Protein AF-A0A5J4NX71-F1 (afdb_monomer_lite)

Organism: NCBI:txid34504

Foldseek 3Di:
DDDDDDDDDDDDDDPPDPPPDPDPQFADPVLLVVLCVVPVDDS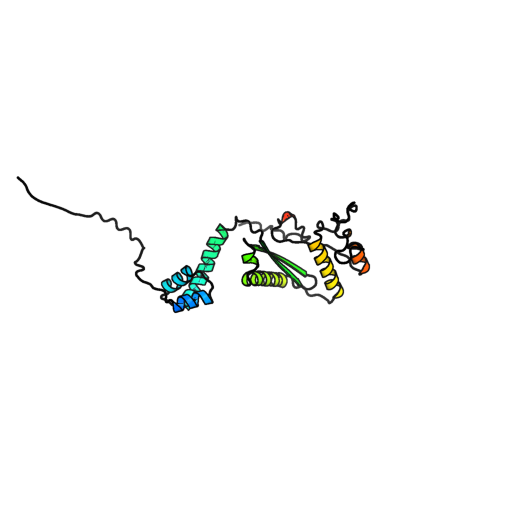VLSRVLCSVVVNPNVSSVVVSVVVCVVVVVVVCVVCVPDQFQDFDWAWDDDDPDIDIDTDTDRDVVQRPDPVRVVVSNVVRVVVVVVPDDDDDDDDVLCVVVVVQLVVQCQVLVAQFDQDDDDADPDLSPGRRQQSHQRPVHSVDGNVVVQVVSVHDDPGDFDDDGRDDPVRTPDPDDPDDPPPPDDD

Secondary structure (DSSP, 8-state):
-----------------------S-PPPHHHHHHHHHHH---HHHHHHHHHHTTT-HHHHHHHHHHHHHHHHHHHHHHHTTS---EEEEEEEEETTEEEEEEEEES-HHHHT-HHHHHHHHHHHHHHHHHT--------HHHHHHHHHHHHHHHHH-PPSS----PPPSSGGG--SGGGSEETTEEEEEHHHHHHTTT----------TT--GGG----SPPP--------

Structure (mmCIF, N/CA/C/O backbone):
data_AF-A0A5J4NX71-F1
#
_entry.id   AF-A0A5J4NX71-F1
#
loop_
_atom_site.group_PDB
_atom_site.id
_atom_site.type_symbol
_atom_site.label_atom_id
_atom_site.label_alt_id
_atom_site.label_comp_id
_atom_site.label_asym_id
_atom_site.label_entity_id
_atom_site.label_seq_id
_atom_site.pdbx_PDB_ins_code
_atom_site.Cartn_x
_atom_site.Cartn_y
_atom_site.Cartn_z
_atom_site.occupancy
_atom_site.B_iso_or_equiv
_atom_site.auth_seq_id
_atom_site.auth_comp_id
_atom_site.auth_asym_id
_atom_site.auth_atom_id
_atom_site.pdbx_PDB_model_num
ATOM 1 N N . MET A 1 1 ? -51.075 57.445 58.722 1.00 38.28 1 MET A N 1
ATOM 2 C CA . MET A 1 1 ? -51.083 57.236 57.255 1.00 38.28 1 MET A CA 1
ATOM 3 C C . MET A 1 1 ? -50.807 55.758 56.988 1.00 38.28 1 MET A C 1
ATOM 5 O O . MET A 1 1 ? -50.199 55.135 57.850 1.00 38.28 1 MET A O 1
ATOM 9 N N . PHE A 1 2 ? -51.315 55.187 55.892 1.00 29.17 2 PHE A N 1
ATOM 10 C CA . PHE A 1 2 ? -51.194 53.750 55.573 1.00 29.17 2 PHE A CA 1
ATOM 11 C C . PHE A 1 2 ? -49.710 53.340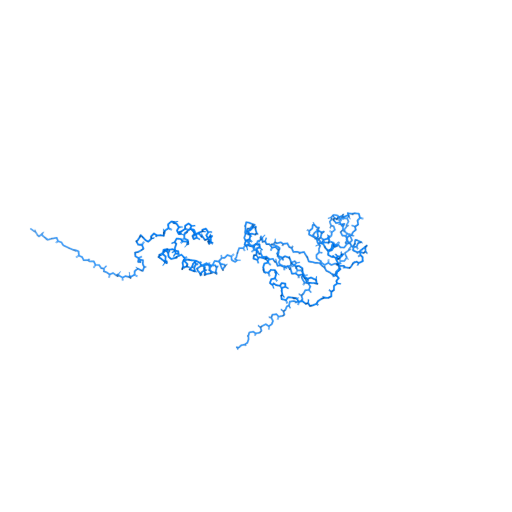 55.402 1.00 29.17 2 PHE A C 1
ATOM 13 O O . PHE A 1 2 ? -48.923 54.185 54.987 1.00 29.17 2 PHE A O 1
ATOM 20 N N . ALA A 1 3 ? -49.198 52.156 55.770 1.00 26.03 3 ALA A N 1
ATOM 21 C CA . ALA A 1 3 ? -49.736 50.802 56.014 1.00 26.03 3 ALA A CA 1
ATOM 22 C C . ALA A 1 3 ? -49.788 49.857 54.788 1.00 26.03 3 ALA A C 1
ATOM 24 O O . ALA A 1 3 ? -50.164 50.264 53.696 1.00 26.03 3 ALA A O 1
ATOM 25 N N . ILE A 1 4 ? -49.508 48.573 55.072 1.00 30.83 4 ILE A N 1
ATOM 26 C CA . ILE A 1 4 ? -49.531 47.366 54.213 1.00 30.83 4 ILE A CA 1
ATOM 27 C C . ILE A 1 4 ? -48.274 47.104 53.356 1.00 30.83 4 ILE A C 1
ATOM 29 O O . ILE A 1 4 ? -47.763 47.960 52.643 1.00 30.83 4 ILE A O 1
ATOM 33 N N . VAL A 1 5 ? -47.809 45.850 53.440 1.00 38.19 5 VAL A N 1
ATOM 34 C CA . VAL A 1 5 ? -46.732 45.224 52.657 1.00 38.19 5 VAL A CA 1
ATOM 35 C C . VAL A 1 5 ? -47.347 44.099 51.818 1.00 38.19 5 VAL A C 1
ATOM 37 O O . VAL A 1 5 ? -48.128 43.309 52.344 1.00 38.19 5 VAL A O 1
ATOM 40 N N . GLY A 1 6 ? -46.975 43.987 50.542 1.00 31.78 6 GLY A N 1
ATOM 41 C CA . GLY A 1 6 ? -47.362 42.873 49.668 1.00 31.78 6 GLY A CA 1
ATOM 42 C C . GLY A 1 6 ? -47.177 43.210 48.181 1.00 31.78 6 GLY A C 1
ATOM 43 O O . GLY A 1 6 ? -47.280 44.369 47.803 1.00 31.78 6 GLY A O 1
ATOM 44 N N . GLY A 1 7 ? -46.890 42.254 47.296 1.00 31.27 7 GLY A N 1
ATOM 45 C CA . GLY A 1 7 ? -46.638 40.828 47.533 1.00 31.27 7 GLY A CA 1
ATOM 46 C C . GLY A 1 7 ? -46.237 40.099 46.242 1.00 31.27 7 GLY A C 1
ATOM 47 O O . GLY A 1 7 ? -46.323 40.657 45.152 1.00 31.27 7 GLY A O 1
ATOM 48 N N . CYS A 1 8 ? -45.784 38.848 46.352 1.00 31.25 8 CYS A N 1
ATOM 49 C CA . CYS A 1 8 ? -45.353 38.056 45.196 1.00 31.25 8 CYS A CA 1
ATOM 50 C C . CYS A 1 8 ? -46.524 37.575 44.324 1.00 31.25 8 CYS A C 1
ATOM 52 O O . CYS A 1 8 ? -47.558 37.165 44.854 1.00 31.25 8 CYS A O 1
ATOM 54 N N . ARG A 1 9 ? -46.281 37.415 43.015 1.00 38.59 9 ARG A N 1
ATOM 55 C CA . ARG A 1 9 ? -46.753 36.247 42.243 1.00 38.59 9 ARG A CA 1
ATOM 56 C C . ARG A 1 9 ? -45.864 35.999 41.008 1.00 38.59 9 ARG A C 1
ATOM 58 O O . ARG A 1 9 ? -45.328 36.961 40.465 1.00 38.59 9 ARG A O 1
ATOM 65 N N . PRO A 1 10 ? -45.649 34.733 40.599 1.00 45.75 10 PRO A N 1
ATOM 66 C CA . PRO A 1 10 ? -44.751 34.378 39.499 1.00 45.75 10 PRO A CA 1
ATOM 67 C C . PRO A 1 10 ? -45.482 34.328 38.150 1.00 45.75 10 PRO A C 1
ATOM 69 O O . PRO A 1 10 ? -46.704 34.192 38.110 1.00 45.75 10 PRO A O 1
ATOM 72 N N . CYS A 1 11 ? -44.722 34.314 37.052 1.00 29.62 11 CYS A N 1
ATOM 73 C CA . CYS A 1 11 ? -45.225 33.899 35.742 1.00 29.62 11 CYS A CA 1
ATOM 74 C C . CYS A 1 11 ? -44.540 32.591 35.315 1.00 29.62 11 CYS A C 1
ATOM 76 O O . CYS A 1 11 ? -43.314 32.522 35.241 1.00 29.62 11 CYS A O 1
ATOM 78 N N . PHE A 1 12 ? -45.332 31.545 35.080 1.00 39.84 12 PHE A N 1
ATOM 79 C CA . PHE A 1 12 ? -44.867 30.246 34.591 1.00 39.84 12 PHE A CA 1
ATOM 80 C C . PHE A 1 12 ? -44.868 30.242 33.057 1.00 39.84 12 PHE A C 1
ATOM 82 O O . PHE A 1 12 ? -45.931 30.363 32.454 1.00 39.84 12 PHE A O 1
ATOM 89 N N . ILE A 1 13 ? -43.719 29.974 32.433 1.00 40.12 13 ILE A N 1
ATOM 90 C CA . ILE A 1 13 ? -43.667 29.346 31.104 1.00 40.12 13 ILE A CA 1
ATOM 91 C C . ILE A 1 13 ? -42.764 28.121 31.233 1.00 40.12 13 ILE A C 1
ATOM 93 O O . ILE A 1 13 ? -41.540 28.207 31.167 1.00 40.12 13 ILE A O 1
ATOM 97 N N . ALA A 1 14 ? -43.385 26.977 31.510 1.00 39.97 14 ALA A N 1
ATOM 98 C CA . ALA A 1 14 ? -42.693 25.716 31.732 1.00 39.97 14 ALA A CA 1
ATOM 99 C C . ALA A 1 14 ? -42.464 24.979 30.406 1.00 39.97 14 ALA A C 1
ATOM 101 O O . ALA A 1 14 ? -43.161 24.015 30.093 1.00 39.97 14 ALA A O 1
ATOM 102 N N . THR A 1 15 ? -41.465 25.407 29.634 1.00 38.50 15 THR A N 1
ATOM 103 C CA . THR A 1 15 ? -40.902 24.549 28.583 1.00 38.50 15 THR A CA 1
ATOM 104 C C . THR A 1 15 ? -40.221 23.357 29.267 1.00 38.50 15 THR A C 1
ATOM 106 O O . THR A 1 15 ? -39.336 23.579 30.099 1.00 38.50 15 THR A O 1
ATOM 109 N N . PRO A 1 16 ? -40.595 22.096 28.977 1.00 37.78 16 PRO A N 1
ATOM 110 C CA . PRO A 1 16 ? -40.011 20.936 29.640 1.00 37.78 16 PRO A CA 1
ATOM 111 C C . PRO A 1 16 ? -38.608 20.659 29.090 1.00 37.78 16 PRO A C 1
ATOM 113 O O . PRO A 1 16 ? -38.416 19.808 28.219 1.00 37.78 16 PRO A O 1
ATOM 116 N N . CYS A 1 17 ? -37.613 21.377 29.617 1.00 32.97 17 CYS A N 1
ATOM 117 C CA . CYS A 1 17 ? -36.204 21.084 29.388 1.00 32.97 17 CYS A CA 1
ATOM 118 C C . CYS A 1 17 ? -35.938 19.611 29.719 1.00 32.97 17 CYS A C 1
ATOM 120 O O . CYS A 1 17 ? -35.884 19.236 30.889 1.00 32.97 17 CYS A O 1
ATOM 122 N N . HIS A 1 18 ? -35.698 18.790 28.693 1.00 35.19 18 HIS A N 1
ATOM 123 C CA . HIS A 1 18 ? -35.355 17.366 28.820 1.00 35.19 18 HIS A CA 1
ATOM 124 C C . HIS A 1 18 ? -33.950 17.120 29.408 1.00 35.19 18 HIS A C 1
ATOM 126 O O . HIS A 1 18 ? -33.373 16.043 29.276 1.00 35.19 18 HIS A O 1
ATOM 132 N N . PHE A 1 19 ? -33.418 18.107 30.132 1.00 41.09 19 PHE A N 1
ATOM 133 C CA . PHE A 1 19 ? -32.245 18.009 30.987 1.00 41.09 19 PHE A CA 1
ATOM 134 C C . PHE A 1 19 ? -32.608 17.265 32.286 1.00 41.09 19 PHE A C 1
ATOM 136 O O . PHE A 1 19 ? -32.499 17.784 33.399 1.00 41.09 19 PHE A O 1
ATOM 143 N N . ILE A 1 20 ? -33.110 16.036 32.124 1.00 48.62 20 ILE A N 1
ATOM 144 C CA . ILE A 1 20 ? -33.437 15.134 33.225 1.00 48.62 20 ILE A CA 1
ATOM 145 C C . ILE A 1 20 ? -32.178 14.942 34.069 1.00 48.62 20 ILE A C 1
ATOM 147 O O . ILE A 1 20 ? -31.088 14.701 33.553 1.00 48.62 20 ILE A O 1
ATOM 151 N N . ARG A 1 21 ? -32.355 15.063 35.387 1.00 38.88 21 ARG A N 1
ATOM 152 C CA . ARG A 1 21 ? -31.327 14.919 36.423 1.00 38.88 21 ARG A CA 1
ATOM 153 C C . ARG A 1 21 ? -30.452 13.673 36.213 1.00 38.88 21 ARG A C 1
ATOM 155 O O . ARG A 1 21 ? -30.749 12.620 36.771 1.00 38.88 21 ARG A O 1
ATOM 162 N N . LEU A 1 22 ? -29.301 13.817 35.558 1.00 42.84 22 LEU A N 1
ATOM 163 C CA . LEU A 1 22 ? -28.224 12.821 35.610 1.00 42.84 22 LEU A CA 1
ATOM 164 C C . LEU A 1 22 ? -27.433 12.961 36.928 1.00 42.84 22 LEU A C 1
ATOM 166 O O . LEU A 1 22 ? -26.213 13.124 36.949 1.00 42.84 22 LEU A O 1
ATOM 170 N N . LEU A 1 23 ? -28.158 12.957 38.050 1.00 43.81 23 LEU A N 1
ATOM 171 C CA . LEU A 1 23 ? -27.592 13.051 39.391 1.00 43.81 23 LEU A CA 1
ATOM 172 C C . LEU A 1 23 ? -26.877 11.740 39.734 1.00 43.81 23 LEU A C 1
ATOM 174 O O . LEU A 1 23 ? -27.512 10.722 39.983 1.00 43.81 23 LEU A O 1
ATOM 178 N N . SER A 1 24 ? -25.548 11.799 39.804 1.00 54.28 24 SER A N 1
ATOM 179 C CA . SER A 1 24 ? -24.693 10.764 40.401 1.00 54.28 24 SER A CA 1
ATOM 180 C C . SER A 1 24 ? -24.747 9.360 39.769 1.00 54.28 24 SER A C 1
ATOM 182 O O . SER A 1 24 ? -24.445 8.373 40.442 1.00 54.28 24 SER A O 1
ATOM 184 N N . ALA A 1 25 ? -25.025 9.247 38.467 1.00 62.56 25 ALA A N 1
ATOM 185 C CA . ALA A 1 25 ? -24.748 8.012 37.732 1.00 62.56 25 ALA A CA 1
ATOM 186 C C . ALA A 1 25 ? -23.223 7.829 37.570 1.00 62.56 25 ALA A C 1
ATOM 188 O O . ALA A 1 25 ? -22.599 8.391 36.667 1.00 62.56 25 ALA A O 1
ATOM 189 N N . SER A 1 26 ? -22.595 7.078 38.477 1.00 77.81 26 SER A N 1
ATOM 190 C CA . SER A 1 26 ? -21.177 6.720 38.386 1.00 77.81 26 SER A CA 1
ATOM 191 C C . SER A 1 26 ? -20.985 5.432 37.590 1.00 77.81 26 SER A C 1
ATOM 193 O O . SER A 1 26 ? -21.479 4.377 37.991 1.00 77.81 26 SER A O 1
ATOM 195 N N . ALA A 1 27 ? -20.199 5.503 36.516 1.00 85.25 27 ALA A N 1
ATOM 196 C CA . ALA A 1 27 ? -19.595 4.313 35.926 1.00 85.25 27 ALA A CA 1
ATOM 197 C C . ALA A 1 27 ? -18.632 3.667 36.937 1.00 85.25 27 ALA A C 1
ATOM 199 O O . ALA A 1 27 ? -17.829 4.377 37.556 1.00 85.25 27 ALA A O 1
ATOM 200 N N . ASP A 1 28 ? -18.684 2.345 37.085 1.00 91.75 28 ASP A N 1
ATOM 201 C CA . ASP A 1 28 ? -17.714 1.607 37.891 1.00 91.75 28 ASP A CA 1
ATOM 202 C C . ASP A 1 28 ? -16.304 1.756 37.297 1.00 91.75 28 ASP A C 1
ATOM 204 O O . ASP A 1 28 ? -16.081 1.604 36.095 1.00 91.75 28 ASP A O 1
ATOM 208 N N . LYS A 1 29 ? -15.329 2.045 38.163 1.00 92.81 29 LYS A N 1
ATOM 209 C CA . LYS A 1 29 ? -13.922 2.233 37.799 1.00 92.81 29 LYS A CA 1
ATOM 210 C C . LYS A 1 29 ? -13.291 0.942 37.271 1.00 92.81 29 LYS A C 1
ATOM 212 O O . LYS A 1 29 ? -12.438 1.024 36.385 1.00 92.81 29 LYS A O 1
ATOM 217 N N . ALA A 1 30 ? -13.684 -0.225 37.791 1.00 93.38 30 ALA A N 1
ATOM 218 C CA . ALA A 1 30 ? -13.136 -1.503 37.342 1.00 93.38 30 ALA A CA 1
ATOM 219 C C . ALA A 1 30 ? -13.655 -1.852 35.938 1.00 93.38 30 ALA A C 1
ATOM 221 O O . ALA A 1 30 ? -12.849 -2.054 35.023 1.00 93.38 30 ALA A O 1
ATOM 222 N N . LEU A 1 31 ? -14.976 -1.811 35.732 1.00 93.69 31 LEU A N 1
ATOM 223 C CA . LEU A 1 31 ? -15.591 -2.001 34.415 1.00 93.69 31 LEU A CA 1
ATOM 224 C C . LEU A 1 31 ? -15.139 -0.951 33.389 1.00 93.69 31 LEU A C 1
ATOM 226 O O . LEU A 1 31 ? -14.833 -1.321 32.260 1.00 93.69 31 LEU A O 1
ATOM 230 N N . LEU A 1 32 ? -14.992 0.324 33.766 1.00 94.31 32 LEU A N 1
ATOM 231 C CA . LEU A 1 32 ? -14.495 1.384 32.875 1.00 94.31 32 LEU A CA 1
ATOM 232 C C . LEU A 1 32 ? -13.032 1.166 32.448 1.00 94.31 32 LEU A C 1
ATOM 234 O O . LEU A 1 32 ? -12.684 1.395 31.288 1.00 94.31 32 LEU A O 1
ATOM 238 N N . SER A 1 33 ? -12.180 0.681 33.358 1.00 94.56 33 SER A N 1
ATOM 239 C CA . SER A 1 33 ? -10.799 0.287 33.042 1.00 94.56 33 SER A CA 1
ATOM 240 C C . SER A 1 33 ? -10.760 -0.926 32.105 1.00 94.56 33 SER A C 1
ATOM 242 O O . SER A 1 33 ? -10.032 -0.906 31.110 1.00 94.56 33 SER A O 1
ATOM 244 N N . LYS A 1 34 ? -11.582 -1.954 32.371 1.00 95.06 34 LYS A N 1
ATOM 245 C CA . LYS A 1 34 ? -11.718 -3.146 31.518 1.00 95.06 34 LYS A CA 1
ATOM 246 C C . LYS A 1 34 ? -12.207 -2.766 30.116 1.00 95.06 34 LYS A C 1
ATOM 248 O O . LYS A 1 34 ? -11.530 -3.068 29.141 1.00 95.06 34 LYS A O 1
ATOM 253 N N . LEU A 1 35 ? -13.325 -2.047 30.021 1.00 94.44 35 LEU A N 1
ATOM 254 C CA . LEU A 1 35 ? -13.977 -1.673 28.763 1.00 94.44 35 LEU A CA 1
ATOM 255 C C . LEU A 1 35 ? -13.036 -0.878 27.853 1.00 94.44 35 LEU A C 1
ATOM 257 O O . LEU A 1 35 ? -12.898 -1.210 26.676 1.00 94.44 35 LEU A O 1
ATOM 261 N N . ARG A 1 36 ? -12.312 0.105 28.407 1.00 94.38 36 ARG A N 1
ATOM 262 C CA . ARG A 1 36 ? -11.314 0.877 27.654 1.00 94.38 36 ARG A CA 1
ATOM 263 C C . ARG A 1 36 ? -10.133 0.022 27.179 1.00 94.38 36 ARG A C 1
ATOM 265 O O . ARG A 1 36 ? -9.648 0.243 26.075 1.00 94.38 36 ARG A O 1
ATOM 272 N N . ARG A 1 37 ? -9.665 -0.943 27.981 1.00 92.88 37 ARG A N 1
ATOM 273 C CA . ARG A 1 37 ? -8.578 -1.865 27.594 1.00 92.88 37 ARG A CA 1
ATOM 274 C C . ARG A 1 37 ? -9.008 -2.858 26.512 1.00 92.88 37 ARG A C 1
ATOM 276 O O . ARG A 1 37 ? -8.198 -3.176 25.656 1.00 92.88 37 ARG A O 1
ATOM 283 N N . THR A 1 38 ? -10.254 -3.329 26.548 1.00 91.88 38 THR A N 1
ATOM 284 C CA . THR A 1 38 ? -10.801 -4.271 25.557 1.00 91.88 38 THR A CA 1
ATOM 285 C C . THR A 1 38 ? -11.132 -3.596 24.224 1.00 91.88 38 THR A C 1
ATOM 287 O O . THR A 1 38 ? -10.930 -4.205 23.183 1.00 91.88 38 THR A O 1
ATOM 290 N N . THR A 1 39 ? -11.642 -2.360 24.241 1.00 90.88 39 THR A N 1
ATOM 291 C CA . THR A 1 39 ? -12.203 -1.706 23.038 1.00 90.88 39 THR A CA 1
ATOM 292 C C . THR A 1 39 ? -11.352 -0.574 22.455 1.00 90.88 39 THR A C 1
ATOM 294 O O . THR A 1 39 ? -11.618 -0.123 21.348 1.00 90.88 39 THR A O 1
ATOM 297 N N . GLY A 1 40 ? -10.370 -0.048 23.194 1.00 88.69 40 GLY A N 1
ATOM 298 C CA . GLY A 1 40 ? -9.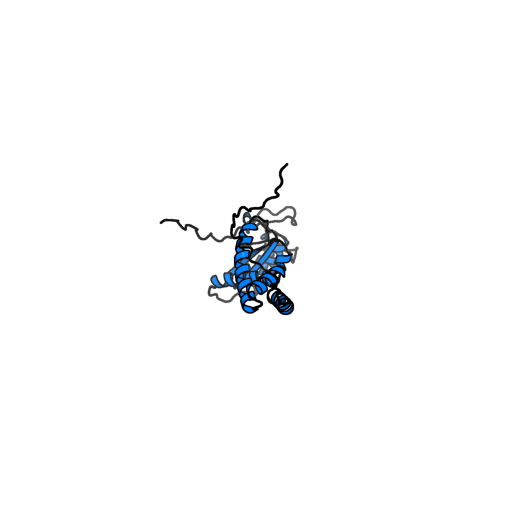542 1.087 22.762 1.00 88.69 40 GLY A CA 1
ATOM 299 C C . GLY A 1 40 ? -10.244 2.456 22.731 1.00 88.69 40 GLY A C 1
ATOM 300 O O . GLY A 1 40 ? -9.562 3.478 22.624 1.00 88.69 40 GLY A O 1
ATOM 301 N N . PHE A 1 41 ? -11.575 2.519 22.874 1.00 90.88 41 PHE A N 1
ATOM 302 C CA . PHE A 1 41 ? -12.341 3.767 22.792 1.00 90.88 41 PHE A CA 1
ATOM 303 C C . PHE A 1 41 ? -11.934 4.819 23.839 1.00 90.88 41 PHE A C 1
ATOM 305 O O . PHE A 1 41 ? -11.334 4.544 24.884 1.00 90.88 41 PHE A O 1
ATOM 312 N N . THR A 1 42 ? -12.290 6.080 23.568 1.00 91.06 42 THR A N 1
ATOM 313 C CA . THR A 1 42 ? -11.971 7.191 24.474 1.00 91.06 42 THR A CA 1
ATOM 314 C C . THR A 1 42 ? -12.614 6.989 25.849 1.00 91.06 42 THR A C 1
ATOM 316 O O . THR A 1 42 ? -13.710 6.441 25.981 1.00 91.06 42 THR A O 1
ATOM 319 N N . PHE A 1 43 ? -11.939 7.466 26.899 1.00 91.62 43 PHE A N 1
ATOM 320 C CA . PHE A 1 43 ? -12.409 7.326 28.282 1.00 91.62 43 PHE A CA 1
ATOM 321 C C . PHE A 1 43 ? -13.815 7.914 28.487 1.00 91.62 43 PHE A C 1
ATOM 323 O O . PHE A 1 43 ? -14.640 7.316 29.175 1.00 91.62 43 PHE A O 1
ATOM 330 N N . SER A 1 44 ? -14.108 9.050 27.845 1.00 91.88 44 SER A N 1
ATOM 331 C CA . SER A 1 44 ? -15.424 9.692 27.887 1.00 91.88 44 SER A CA 1
ATOM 332 C C . SER A 1 44 ? -16.511 8.840 27.229 1.00 91.88 44 SER A C 1
ATOM 334 O O . SER A 1 44 ? -17.577 8.702 27.817 1.00 91.88 44 SER A O 1
ATOM 336 N N . ALA A 1 45 ? -16.238 8.220 26.074 1.00 92.56 45 ALA A N 1
ATOM 337 C CA . ALA A 1 45 ? -17.190 7.328 25.407 1.00 92.56 45 ALA A CA 1
ATOM 338 C C . ALA A 1 45 ? -17.446 6.054 26.231 1.00 92.56 45 ALA A C 1
ATOM 340 O O . ALA A 1 45 ? -18.596 5.687 26.451 1.00 92.56 45 ALA A O 1
ATOM 341 N N . CYS A 1 46 ? -16.396 5.431 26.778 1.00 94.31 46 CYS A N 1
ATOM 342 C CA . CYS A 1 46 ? -16.540 4.259 27.651 1.00 94.31 46 CYS A CA 1
ATOM 343 C C . CYS A 1 46 ? -17.360 4.578 28.917 1.00 94.31 46 CYS A C 1
ATOM 345 O O . CYS A 1 46 ? -18.173 3.770 29.362 1.00 94.31 46 CYS A O 1
ATOM 347 N N . LYS A 1 47 ? -17.169 5.775 29.493 1.00 94.38 47 LYS A N 1
ATOM 348 C CA . LYS A 1 47 ? -17.938 6.257 30.648 1.00 94.38 47 LYS A CA 1
ATOM 349 C C . LYS A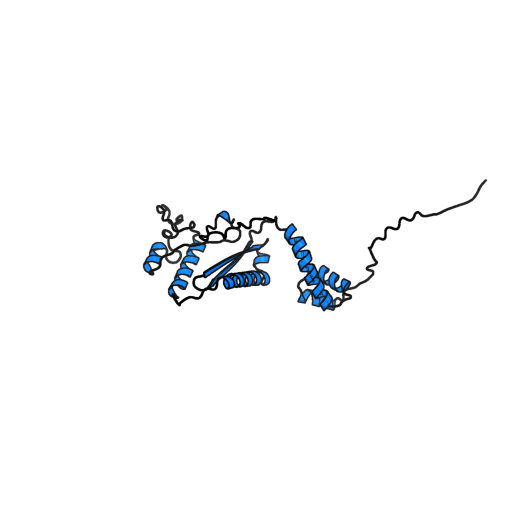 1 47 ? -19.394 6.560 30.275 1.00 94.38 47 LYS A C 1
ATOM 351 O O . LYS A 1 47 ? -20.288 6.233 31.048 1.00 94.38 47 LYS A O 1
ATOM 356 N N . GLU A 1 48 ? -19.625 7.172 29.113 1.00 93.75 48 GLU A N 1
ATOM 357 C CA . GLU A 1 48 ? -20.959 7.442 28.563 1.00 93.75 48 GLU A CA 1
ATOM 358 C C . GLU A 1 48 ? -21.748 6.136 28.365 1.00 93.75 48 GLU A C 1
ATOM 360 O O . GLU A 1 48 ? -22.875 6.032 28.848 1.00 93.75 48 GLU A O 1
ATOM 365 N N . ALA A 1 49 ? -21.127 5.123 27.755 1.00 94.06 49 ALA A N 1
ATOM 366 C CA . ALA A 1 49 ? -21.717 3.806 27.523 1.00 94.06 49 ALA A CA 1
ATOM 367 C C . ALA A 1 49 ? -22.146 3.116 28.830 1.00 94.06 49 ALA A C 1
ATOM 369 O O . ALA A 1 49 ? -23.309 2.748 28.993 1.00 94.06 49 ALA A O 1
ATOM 370 N N . LEU A 1 50 ? -21.233 3.005 29.803 1.00 94.94 50 LEU A N 1
ATOM 371 C CA . LEU A 1 50 ? -21.535 2.379 31.096 1.00 94.94 50 LEU A CA 1
ATOM 372 C C . LEU A 1 50 ? -22.621 3.134 31.874 1.00 94.94 50 LEU A C 1
ATOM 374 O O . LEU A 1 50 ? -23.436 2.502 32.537 1.00 94.94 50 LEU A O 1
ATOM 378 N N . ILE A 1 51 ? -22.688 4.465 31.774 1.00 94.19 51 ILE A N 1
ATOM 379 C CA . ILE A 1 51 ? -23.765 5.247 32.400 1.00 94.19 51 ILE A CA 1
ATOM 380 C C . ILE A 1 51 ? -25.113 4.994 31.709 1.00 94.19 51 ILE A C 1
ATOM 382 O O . ILE A 1 51 ? -26.101 4.752 32.398 1.00 94.19 51 ILE A O 1
ATOM 386 N N . ARG A 1 52 ? -25.162 5.005 30.369 1.00 92.31 52 ARG A N 1
ATOM 387 C CA . ARG A 1 52 ? -26.394 4.762 29.592 1.00 92.31 52 ARG A CA 1
ATOM 388 C C . ARG A 1 52 ? -26.971 3.361 29.821 1.00 92.31 52 ARG A C 1
ATOM 390 O O . ARG A 1 52 ? -28.189 3.207 29.843 1.00 92.31 52 ARG A O 1
ATOM 397 N N . HIS A 1 53 ? -26.113 2.361 30.028 1.00 94.00 53 HIS A N 1
ATOM 398 C CA . HIS A 1 53 ? -26.508 0.957 30.181 1.00 94.00 53 HIS A CA 1
ATOM 399 C C . HIS A 1 53 ? -26.395 0.425 31.622 1.00 94.00 53 HIS A C 1
ATOM 401 O O . HIS A 1 53 ? -26.349 -0.783 31.826 1.00 94.00 53 HIS A O 1
ATOM 407 N N . ASN A 1 54 ? -26.393 1.297 32.640 1.00 92.12 54 ASN A N 1
ATOM 408 C CA . ASN A 1 54 ? -26.389 0.919 34.066 1.00 92.12 54 ASN A CA 1
ATOM 409 C C . ASN A 1 54 ? -25.247 -0.044 34.472 1.00 92.12 54 ASN A C 1
ATOM 411 O O . ASN A 1 54 ? -25.432 -0.935 35.296 1.00 92.12 54 ASN A O 1
ATOM 415 N N . ASN A 1 55 ? -24.055 0.165 33.909 1.00 92.38 55 ASN A N 1
ATOM 416 C CA . ASN A 1 55 ? -22.851 -0.666 34.029 1.00 92.38 55 ASN A CA 1
ATOM 417 C C . ASN A 1 55 ? -22.940 -2.082 33.414 1.00 92.38 55 ASN A C 1
ATOM 419 O O . ASN A 1 55 ? -22.052 -2.900 33.644 1.00 92.38 55 ASN A O 1
ATOM 423 N N . ASP A 1 56 ? -23.942 -2.364 32.579 1.00 94.38 56 ASP A N 1
ATOM 424 C CA . ASP A 1 56 ? -23.969 -3.560 31.729 1.00 94.38 56 ASP A CA 1
ATOM 425 C C . ASP A 1 56 ? -22.819 -3.511 30.703 1.00 94.38 56 ASP A C 1
ATOM 427 O O . ASP A 1 56 ? -22.750 -2.610 29.863 1.00 94.38 56 ASP A O 1
ATOM 431 N N . PHE A 1 57 ? -21.881 -4.457 30.810 1.00 93.00 57 PHE A N 1
ATOM 432 C CA . PHE A 1 57 ? -20.638 -4.466 30.036 1.00 93.00 57 PHE A CA 1
ATOM 433 C C . PHE A 1 57 ? -20.872 -4.781 28.554 1.00 93.00 57 PHE A C 1
ATOM 435 O O . PHE A 1 57 ? -20.300 -4.118 27.689 1.00 93.00 57 PHE A O 1
ATOM 442 N N . ASP A 1 58 ? -21.732 -5.754 28.257 1.00 94.94 58 ASP A N 1
ATOM 443 C CA . ASP A 1 58 ? -21.935 -6.248 26.895 1.00 94.94 58 ASP A CA 1
ATOM 444 C C . ASP A 1 58 ? -22.834 -5.292 26.099 1.00 94.94 58 ASP A C 1
ATOM 446 O O . ASP A 1 58 ? -22.533 -4.974 24.946 1.00 94.94 58 ASP A O 1
ATOM 450 N N . LYS A 1 59 ? -23.861 -4.709 26.740 1.00 95.75 59 LYS A N 1
ATOM 451 C CA . LYS A 1 59 ? -24.639 -3.610 26.140 1.00 95.75 59 LYS A CA 1
ATOM 452 C C . LYS A 1 59 ? -23.793 -2.352 25.935 1.00 95.75 59 LYS A C 1
ATOM 454 O O . LYS A 1 59 ? -23.966 -1.674 24.925 1.00 95.75 59 LYS A O 1
ATOM 459 N N . ALA A 1 60 ? -22.854 -2.053 26.837 1.00 94.38 60 ALA A N 1
ATOM 460 C CA . ALA A 1 60 ? -21.920 -0.945 26.643 1.00 94.38 60 ALA A CA 1
ATOM 461 C C . ALA A 1 60 ? -20.970 -1.176 25.451 1.00 94.38 60 ALA A C 1
ATOM 463 O O . ALA A 1 60 ? -20.674 -0.216 24.745 1.00 94.38 60 ALA A O 1
ATOM 464 N N . ILE A 1 61 ? -20.530 -2.415 25.183 1.00 94.69 61 ILE A N 1
ATOM 465 C CA . ILE A 1 61 ? -19.759 -2.749 23.968 1.00 94.69 61 ILE A CA 1
ATOM 466 C C . ILE A 1 61 ? -20.622 -2.600 22.710 1.00 94.69 61 ILE A C 1
ATOM 468 O O . ILE A 1 61 ? -20.188 -1.942 21.765 1.00 94.69 61 ILE A O 1
ATOM 472 N N . ALA A 1 62 ? -21.835 -3.161 22.696 1.00 94.12 62 ALA A N 1
ATOM 473 C CA . ALA A 1 62 ? -22.740 -3.060 21.549 1.00 94.12 62 ALA A CA 1
ATOM 474 C C . ALA A 1 62 ? -23.019 -1.592 21.180 1.00 94.12 62 ALA A C 1
ATOM 476 O O . ALA A 1 62 ? -22.764 -1.179 20.048 1.00 94.12 62 ALA A O 1
ATOM 477 N N . TRP A 1 63 ? -23.409 -0.777 22.166 1.00 94.56 63 TRP A N 1
ATOM 478 C CA . TRP A 1 63 ? -23.659 0.650 21.965 1.00 94.56 63 TRP A CA 1
ATOM 479 C C . TRP A 1 63 ? -22.408 1.428 21.535 1.00 94.56 63 TRP A C 1
ATOM 481 O O . TRP A 1 63 ? -22.505 2.322 20.698 1.00 94.56 63 TRP A O 1
ATOM 491 N N . LEU A 1 64 ? -21.221 1.094 22.062 1.00 93.50 64 LEU A N 1
ATOM 492 C CA . LEU A 1 64 ? -19.969 1.712 21.611 1.00 93.50 64 LEU A CA 1
ATOM 493 C C . LEU A 1 64 ? -19.686 1.422 20.135 1.00 93.50 64 LEU A C 1
ATOM 495 O O . LEU A 1 64 ? -19.244 2.326 19.434 1.00 93.50 64 LEU A O 1
ATOM 499 N N . ASN A 1 65 ? -19.963 0.207 19.659 1.00 91.44 65 ASN A N 1
ATOM 500 C CA . ASN A 1 65 ? -19.766 -0.163 18.259 1.00 91.44 65 ASN A CA 1
ATOM 501 C C . ASN A 1 65 ? -20.787 0.534 17.341 1.00 91.44 65 ASN A C 1
ATOM 503 O O . ASN A 1 65 ? -20.396 1.137 16.342 1.00 91.44 65 ASN A O 1
ATOM 507 N N . GLU A 1 66 ? -22.073 0.524 17.705 1.00 90.94 66 GLU A N 1
ATOM 508 C CA . GLU A 1 66 ? -23.144 1.235 16.985 1.00 90.94 66 GLU A CA 1
ATOM 509 C C . GLU A 1 66 ? -22.856 2.743 16.881 1.00 90.94 66 GLU A C 1
ATOM 511 O O . GLU A 1 66 ? -22.868 3.327 15.794 1.00 90.94 66 GLU A O 1
ATOM 516 N N . GLU A 1 67 ? -22.533 3.378 18.010 1.00 90.00 67 GLU A N 1
ATOM 517 C CA . GLU A 1 67 ? -22.243 4.809 18.077 1.00 90.00 67 GLU A CA 1
ATOM 518 C C . GLU A 1 67 ? -20.894 5.152 17.420 1.00 90.00 67 GLU A C 1
ATOM 520 O O . GLU A 1 67 ? -20.741 6.258 16.905 1.00 90.00 67 GLU A O 1
ATOM 525 N N . ALA A 1 68 ? -19.929 4.225 17.364 1.00 86.81 68 ALA A N 1
ATOM 526 C CA . ALA A 1 68 ? -18.687 4.400 16.607 1.00 86.81 68 ALA A CA 1
ATOM 527 C C . ALA A 1 68 ? -18.919 4.376 15.093 1.00 86.81 68 ALA A C 1
ATOM 529 O O . ALA A 1 68 ? -18.375 5.234 14.401 1.00 86.81 68 ALA A O 1
ATOM 530 N N . VAL A 1 69 ? -19.763 3.472 14.579 1.00 86.12 69 VAL A N 1
ATOM 531 C CA . VAL A 1 69 ? -20.185 3.490 13.167 1.00 86.12 69 VAL A CA 1
ATOM 532 C C . VAL A 1 69 ? -20.918 4.799 12.868 1.00 86.12 69 VAL A C 1
ATOM 534 O O . VAL A 1 69 ? -20.539 5.527 11.951 1.00 86.12 69 VAL A O 1
ATOM 537 N N . ARG A 1 70 ? -21.911 5.163 13.690 1.00 86.94 70 ARG A N 1
ATOM 538 C CA . ARG A 1 70 ? -22.727 6.372 13.493 1.00 86.94 70 ARG A CA 1
ATOM 539 C C . ARG A 1 70 ? -21.897 7.666 13.548 1.00 86.94 70 ARG A C 1
ATOM 541 O O . ARG A 1 70 ? -21.981 8.486 12.634 1.00 86.94 70 ARG A O 1
ATOM 548 N N . ARG A 1 71 ? -21.050 7.837 14.576 1.00 84.25 71 ARG A N 1
ATOM 549 C CA . ARG A 1 71 ? -20.105 8.971 14.689 1.00 84.25 71 ARG A CA 1
ATOM 550 C C . ARG A 1 71 ? -18.994 8.911 13.629 1.00 84.25 71 ARG A C 1
ATOM 552 O O . ARG A 1 71 ? -18.414 9.947 13.313 1.00 84.25 71 ARG A O 1
ATOM 559 N N . GLY A 1 72 ? -18.694 7.726 13.096 1.00 81.81 72 GLY A N 1
ATOM 560 C CA . GLY A 1 72 ? -17.749 7.500 12.005 1.00 81.81 72 GLY A CA 1
ATOM 561 C C . GLY A 1 72 ? -18.211 8.180 10.721 1.00 81.81 72 GLY A C 1
ATOM 562 O O . GLY A 1 72 ? -17.519 9.073 10.236 1.00 81.81 72 GLY A O 1
ATOM 563 N N . TRP A 1 73 ? -19.415 7.851 10.241 1.00 76.38 73 TRP A N 1
ATOM 564 C CA . TRP A 1 73 ? -20.032 8.507 9.079 1.00 76.38 73 TRP A CA 1
ATOM 565 C C . TRP A 1 73 ? -20.174 10.025 9.279 1.00 76.38 73 TRP A C 1
ATOM 567 O O . TRP A 1 73 ? -19.730 10.801 8.432 1.00 76.38 73 TRP A O 1
ATOM 577 N N . ASP A 1 74 ? -20.680 10.455 10.447 1.00 81.56 74 ASP A N 1
ATOM 578 C CA . ASP A 1 74 ? -20.781 11.874 10.831 1.00 81.56 74 ASP A CA 1
ATOM 579 C C . ASP A 1 74 ? -19.444 12.627 10.738 1.00 81.56 74 ASP A C 1
ATOM 581 O O . ASP A 1 74 ? -19.442 13.850 10.565 1.00 81.56 74 ASP A O 1
ATOM 585 N N . LYS A 1 75 ? -18.314 11.943 10.942 1.00 78.69 75 LYS A N 1
ATOM 586 C CA . LYS A 1 75 ? -16.977 12.543 10.948 1.00 78.69 75 LYS A CA 1
ATOM 587 C C . LYS A 1 75 ? -16.296 12.434 9.586 1.00 78.69 75 LYS A C 1
ATOM 589 O O . LYS A 1 75 ? -15.656 13.403 9.188 1.00 78.69 75 LYS A O 1
ATOM 594 N N . ALA A 1 76 ? -16.453 11.318 8.872 1.00 77.12 76 ALA A N 1
ATOM 595 C CA . ALA A 1 76 ? -15.868 11.081 7.552 1.00 77.12 76 ALA A CA 1
ATOM 596 C C . ALA A 1 76 ? -16.233 12.206 6.568 1.00 77.12 76 ALA A C 1
ATOM 598 O O . ALA A 1 76 ? -15.348 12.905 6.077 1.00 77.12 76 ALA A O 1
ATOM 599 N N . GLY A 1 77 ? -17.530 12.503 6.419 1.00 76.50 77 GLY A N 1
ATOM 600 C CA . GLY A 1 77 ? -18.024 13.608 5.581 1.00 76.50 77 GLY A CA 1
ATOM 601 C C . GLY A 1 77 ? -17.683 15.024 6.078 1.00 76.50 77 GLY A C 1
ATOM 602 O O . GLY A 1 77 ? -18.097 16.001 5.465 1.00 76.50 77 GLY A O 1
ATOM 603 N N . LYS A 1 78 ? -16.957 15.161 7.198 1.00 79.69 78 LYS A N 1
ATOM 604 C CA . LYS A 1 78 ? -16.425 16.436 7.720 1.00 79.69 78 LYS A CA 1
ATOM 605 C C . LYS A 1 78 ? -14.894 16.523 7.649 1.00 79.69 78 LYS A C 1
ATOM 607 O O . LYS A 1 78 ? -14.337 17.572 7.968 1.00 79.69 78 LYS A O 1
ATOM 612 N N . VAL A 1 79 ? -14.209 15.440 7.270 1.00 78.00 79 VAL A N 1
ATOM 613 C CA . VAL A 1 79 ? -12.744 15.395 7.092 1.00 78.00 79 VAL A CA 1
ATOM 614 C C . VAL A 1 79 ? -12.318 15.059 5.660 1.00 78.00 79 VAL A C 1
ATOM 616 O O . VAL A 1 79 ? -11.134 15.152 5.368 1.00 78.00 79 VAL A O 1
ATOM 619 N N . SER A 1 80 ? -13.266 14.758 4.765 1.00 74.12 80 SER A N 1
ATOM 620 C CA . SER A 1 80 ? -13.055 14.525 3.325 1.00 74.12 80 SER A CA 1
ATOM 621 C C . SER A 1 80 ? -12.254 15.621 2.618 1.00 74.12 80 SER A C 1
ATOM 623 O O . SER A 1 80 ? -11.511 15.335 1.692 1.00 74.12 80 SER A O 1
ATOM 625 N N . ASN A 1 81 ? -12.379 16.873 3.063 1.00 80.38 81 ASN A N 1
ATOM 626 C CA . ASN A 1 81 ? -11.740 18.030 2.428 1.00 80.38 81 ASN A CA 1
ATOM 627 C C . ASN A 1 81 ? -10.326 18.310 2.987 1.00 80.38 81 ASN A C 1
ATOM 629 O O . ASN A 1 81 ? -9.829 19.431 2.878 1.00 80.38 81 ASN A O 1
ATOM 633 N N . ARG A 1 82 ? -9.701 17.333 3.657 1.00 84.44 82 ARG A N 1
ATOM 634 C CA . ARG A 1 82 ? -8.306 17.397 4.119 1.00 84.44 82 ARG A CA 1
ATOM 635 C C . ARG A 1 82 ? -7.398 16.719 3.099 1.00 84.44 82 ARG A C 1
ATOM 637 O O . ARG A 1 82 ? -7.791 15.724 2.505 1.00 84.44 82 ARG A O 1
ATOM 644 N N . ALA A 1 83 ? -6.170 17.210 2.958 1.00 84.38 83 ALA A N 1
ATOM 645 C CA . ALA A 1 83 ? -5.143 16.488 2.216 1.00 84.38 83 ALA A CA 1
ATOM 646 C C . ALA A 1 83 ? -4.805 15.165 2.928 1.00 84.38 83 ALA A C 1
ATOM 648 O O . ALA A 1 83 ? -4.617 15.148 4.146 1.00 84.38 83 ALA A O 1
ATOM 649 N N . LEU A 1 84 ? -4.719 14.074 2.164 1.00 88.00 84 LEU A N 1
ATOM 650 C CA . LEU A 1 84 ? -4.390 12.729 2.646 1.00 88.00 84 LEU A CA 1
ATOM 651 C C . LEU A 1 84 ? -3.114 12.213 1.951 1.00 88.00 84 LEU A C 1
ATOM 653 O O . LEU A 1 84 ? -3.088 11.137 1.366 1.00 88.00 84 LEU A O 1
ATOM 657 N N . SER A 1 85 ? -2.043 13.007 1.986 1.00 88.44 85 SER A N 1
ATOM 658 C CA . SER A 1 85 ? -0.771 12.727 1.296 1.00 88.44 85 SER A CA 1
ATOM 659 C C . SER A 1 85 ? 0.127 11.700 2.007 1.00 88.44 85 SER A C 1
ATOM 661 O O . SER A 1 85 ? 1.337 11.682 1.802 1.00 88.44 85 SER A O 1
ATOM 663 N N . GLN A 1 86 ? -0.434 10.875 2.892 1.00 93.06 86 GLN A N 1
ATOM 664 C CA . GLN A 1 86 ? 0.236 9.780 3.600 1.00 93.06 86 GLN A CA 1
ATOM 665 C C . GLN A 1 86 ? -0.660 8.540 3.532 1.00 93.06 86 GLN A C 1
ATOM 667 O O . GLN A 1 86 ? -1.867 8.668 3.361 1.00 93.06 86 GLN A O 1
ATOM 672 N N . GLY A 1 87 ? -0.123 7.337 3.719 1.00 94.19 87 GLY A N 1
ATOM 673 C CA . GLY A 1 87 ? -0.915 6.114 3.566 1.00 94.19 87 GLY A CA 1
ATOM 674 C C . GLY A 1 87 ? -0.059 4.864 3.456 1.00 94.19 87 GLY A C 1
ATOM 675 O O . GLY A 1 87 ? 1.088 4.846 3.905 1.00 94.19 87 GLY A O 1
ATOM 676 N N . LEU A 1 88 ? -0.631 3.819 2.863 1.00 95.69 88 LEU A N 1
ATOM 677 C CA . LEU A 1 88 ? 0.068 2.591 2.490 1.00 95.69 88 LEU A CA 1
ATOM 678 C C . LEU A 1 88 ? -0.323 2.165 1.074 1.00 95.69 88 LEU A C 1
ATOM 680 O O . LEU A 1 88 ? -1.478 2.311 0.677 1.00 95.69 88 LEU A O 1
ATOM 684 N N . LEU A 1 89 ? 0.627 1.543 0.376 1.00 95.00 89 LEU A N 1
ATOM 685 C CA . LEU A 1 89 ? 0.372 0.763 -0.832 1.00 95.00 89 LEU A CA 1
ATOM 686 C C . LEU A 1 89 ? 0.257 -0.718 -0.452 1.00 95.00 89 LEU A C 1
ATOM 688 O O . LEU A 1 89 ? 1.230 -1.336 -0.014 1.00 95.00 89 LEU A O 1
ATOM 692 N N . GLY A 1 90 ? -0.932 -1.288 -0.617 1.00 94.25 90 GLY A N 1
ATOM 693 C CA . GLY A 1 90 ? -1.149 -2.728 -0.592 1.00 94.25 90 GLY A CA 1
ATOM 694 C C . GLY A 1 90 ? -0.790 -3.319 -1.950 1.00 94.25 90 GLY A C 1
ATOM 695 O O . GLY A 1 90 ? -1.409 -2.970 -2.949 1.00 94.25 90 GLY A O 1
ATOM 696 N N . VAL A 1 91 ? 0.215 -4.196 -1.999 1.00 91.75 91 VAL A N 1
ATOM 697 C CA . VAL A 1 91 ? 0.682 -4.844 -3.237 1.00 91.75 91 VAL A CA 1
ATOM 698 C C . VAL A 1 91 ? 0.582 -6.355 -3.083 1.00 91.75 91 VAL A C 1
ATOM 700 O O . VAL A 1 91 ? 1.182 -6.930 -2.174 1.00 91.75 91 VAL A O 1
ATOM 703 N N . LEU A 1 92 ? -0.134 -7.011 -3.995 1.00 89.00 92 LEU A N 1
ATOM 704 C CA . LEU A 1 92 ? -0.244 -8.467 -4.045 1.00 89.00 92 LEU A CA 1
ATOM 705 C C . LEU A 1 92 ? -0.150 -8.956 -5.491 1.00 89.00 92 LEU A C 1
ATOM 707 O O . LEU A 1 92 ? -0.831 -8.444 -6.374 1.00 89.00 92 LEU A O 1
ATOM 711 N N . GLN A 1 93 ? 0.659 -9.988 -5.728 1.00 84.06 93 GLN A N 1
ATOM 712 C CA . GLN A 1 93 ? 0.713 -10.696 -7.007 1.00 84.06 93 GLN A CA 1
ATOM 713 C C . GLN A 1 93 ? 0.201 -12.126 -6.823 1.00 84.06 93 GLN A C 1
ATOM 715 O O . GLN A 1 93 ? 0.664 -12.852 -5.942 1.00 84.06 93 GLN A O 1
ATOM 720 N N . HIS A 1 94 ? -0.705 -12.562 -7.697 1.00 78.06 94 HIS A N 1
ATOM 721 C CA . HIS A 1 94 ? -1.071 -13.962 -7.848 1.00 78.06 94 HIS A CA 1
ATOM 722 C C . HIS A 1 94 ? -0.947 -14.375 -9.317 1.00 78.06 94 HIS A C 1
ATOM 724 O O . HIS A 1 94 ? -1.817 -14.101 -10.142 1.00 78.06 94 HIS A O 1
ATOM 730 N N . ARG A 1 95 ? 0.135 -15.100 -9.629 1.00 77.88 95 ARG A N 1
ATOM 731 C CA . ARG A 1 95 ? 0.419 -15.646 -10.968 1.00 77.88 95 ARG A CA 1
ATOM 732 C C . ARG A 1 95 ? 0.567 -14.522 -12.010 1.00 77.88 95 ARG A C 1
ATOM 734 O O . ARG A 1 95 ? 1.477 -13.707 -11.873 1.00 77.88 95 ARG A O 1
ATOM 741 N N . SER A 1 96 ? -0.300 -14.490 -13.023 1.00 75.81 96 SER A N 1
ATOM 742 C CA . SER A 1 96 ? -0.384 -13.446 -14.053 1.00 75.81 96 SER A CA 1
ATOM 743 C C . SER A 1 96 ? -0.927 -12.114 -13.538 1.00 75.81 96 SER A C 1
ATOM 745 O O . SER A 1 96 ? -0.737 -11.097 -14.192 1.00 75.81 96 SER A O 1
ATOM 747 N N . ASN A 1 97 ? -1.611 -12.111 -12.393 1.00 81.00 97 ASN A N 1
ATOM 748 C CA . ASN A 1 97 ? -2.392 -10.967 -11.946 1.00 81.00 97 ASN A CA 1
ATOM 749 C C . ASN A 1 97 ? -1.645 -10.235 -10.829 1.00 81.00 97 ASN A C 1
ATOM 751 O O . ASN A 1 97 ? -1.131 -10.864 -9.900 1.00 81.00 97 ASN A O 1
ATOM 755 N N . ALA A 1 98 ? -1.632 -8.908 -10.889 1.00 86.06 98 ALA A N 1
ATOM 756 C CA . ALA A 1 98 ? -1.145 -8.043 -9.825 1.00 86.06 98 ALA A CA 1
ATOM 757 C C . ALA A 1 98 ? -2.252 -7.064 -9.426 1.00 86.06 98 ALA A C 1
ATOM 759 O O . ALA A 1 98 ? -2.992 -6.577 -10.276 1.00 86.06 98 ALA A O 1
ATOM 760 N N . VAL A 1 99 ? -2.359 -6.795 -8.130 1.00 88.31 99 VAL A N 1
ATOM 761 C CA . VAL A 1 99 ? -3.243 -5.786 -7.551 1.00 88.31 99 VAL A CA 1
ATOM 762 C C . VAL A 1 99 ? -2.370 -4.842 -6.737 1.00 88.31 99 VAL A C 1
ATOM 764 O O . VAL A 1 99 ? -1.593 -5.287 -5.887 1.00 88.31 99 VAL A O 1
ATOM 767 N N . VAL A 1 100 ? -2.513 -3.546 -7.002 1.00 90.94 100 VAL A N 1
ATOM 768 C CA . VAL A 1 100 ? -1.980 -2.466 -6.171 1.00 90.94 100 VAL A CA 1
ATOM 769 C C . VAL A 1 100 ? -3.160 -1.613 -5.724 1.00 90.94 100 VAL A C 1
ATOM 771 O O . VAL A 1 100 ? -4.008 -1.267 -6.543 1.00 90.94 100 VAL A O 1
ATOM 774 N N . ILE A 1 101 ? -3.231 -1.306 -4.432 1.00 91.44 101 ILE A N 1
ATOM 775 C CA . ILE A 1 101 ? -4.249 -0.434 -3.840 1.00 91.44 101 ILE A CA 1
ATOM 776 C C . ILE A 1 101 ? -3.536 0.600 -2.983 1.00 91.44 101 ILE A C 1
ATOM 778 O O . ILE A 1 101 ? -2.783 0.232 -2.081 1.00 91.44 101 ILE A O 1
ATOM 782 N N . GLU A 1 102 ? -3.803 1.879 -3.219 1.00 93.31 102 GLU A N 1
ATOM 783 C CA . GLU A 1 102 ? -3.439 2.926 -2.270 1.00 93.31 102 GLU A CA 1
ATOM 784 C C . GLU A 1 102 ? -4.560 3.137 -1.250 1.00 93.31 102 GLU A C 1
ATOM 786 O O . GLU A 1 102 ? -5.743 3.147 -1.593 1.00 93.31 102 GLU A O 1
ATOM 791 N N . VAL A 1 103 ? -4.191 3.281 0.024 1.00 94.00 103 VAL A N 1
ATOM 792 C CA . VAL A 1 103 ? -5.123 3.660 1.089 1.00 94.00 103 VAL A CA 1
ATOM 793 C C . VAL A 1 103 ? -4.527 4.812 1.885 1.00 94.00 103 VAL A C 1
ATOM 795 O O . VAL A 1 103 ? -3.594 4.646 2.678 1.00 94.00 103 VAL A O 1
ATOM 798 N N . ASN A 1 104 ? -5.097 5.990 1.660 1.00 93.50 104 ASN A N 1
ATOM 799 C CA . ASN A 1 104 ? -4.625 7.265 2.178 1.00 93.50 104 ASN A CA 1
ATOM 800 C C . ASN A 1 104 ? -5.122 7.569 3.603 1.00 93.50 104 ASN A C 1
ATOM 802 O O . ASN A 1 104 ? -6.135 7.056 4.082 1.00 93.50 104 ASN A O 1
ATOM 806 N N . CYS A 1 105 ? -4.394 8.439 4.298 1.00 92.38 105 CYS A N 1
ATOM 807 C CA . CYS A 1 105 ? -4.644 8.885 5.661 1.00 92.38 105 CYS A CA 1
ATOM 808 C C . CYS A 1 105 ? -3.981 10.253 5.932 1.00 92.38 105 CYS A C 1
ATOM 810 O O . CYS A 1 105 ? -3.160 10.742 5.163 1.00 92.38 105 CYS A O 1
ATOM 812 N N . GLU A 1 106 ? -4.344 10.892 7.047 1.00 90.38 106 GLU A N 1
ATOM 813 C CA . GLU A 1 106 ? -3.900 12.260 7.374 1.00 90.38 106 GLU A CA 1
ATOM 814 C C . GLU A 1 106 ? -2.455 12.323 7.925 1.00 90.38 106 GLU A C 1
ATOM 816 O O . GLU A 1 106 ? -1.845 13.386 7.901 1.00 90.38 106 GLU A O 1
ATOM 821 N N . THR A 1 107 ? -1.894 11.215 8.444 1.00 91.06 107 THR A N 1
ATOM 822 C CA . THR A 1 107 ? -0.532 11.173 9.034 1.00 91.06 107 THR A CA 1
ATOM 823 C C . THR A 1 107 ? 0.105 9.778 8.982 1.00 91.06 107 THR A C 1
ATOM 825 O O . THR A 1 107 ? -0.586 8.765 9.104 1.00 91.06 107 THR A O 1
ATOM 828 N N . ASP A 1 108 ? 1.439 9.719 8.928 1.00 93.38 108 ASP A N 1
ATOM 829 C CA . ASP A 1 108 ? 2.236 8.482 8.992 1.00 93.38 108 ASP A CA 1
ATOM 830 C C . ASP A 1 108 ? 1.992 7.643 10.264 1.00 93.38 108 ASP A C 1
ATOM 832 O O . ASP A 1 108 ? 2.068 6.414 10.229 1.00 93.38 108 ASP A O 1
ATOM 836 N N . PHE A 1 109 ? 1.634 8.280 11.383 1.00 93.25 109 PHE A N 1
ATOM 837 C CA . PHE A 1 109 ? 1.208 7.608 12.617 1.00 93.25 109 PHE A CA 1
ATOM 838 C C . PHE A 1 109 ? -0.022 6.703 12.432 1.00 93.25 109 PHE A C 1
ATOM 840 O O . PHE A 1 109 ? -0.167 5.724 13.166 1.00 93.25 109 PHE A O 1
ATOM 847 N N . VAL A 1 110 ? -0.903 7.009 11.470 1.00 92.75 110 VAL A N 1
ATOM 848 C CA . VAL A 1 110 ? -2.040 6.146 11.109 1.00 92.75 110 VAL A CA 1
ATOM 849 C C . VAL A 1 110 ? -1.569 5.012 10.201 1.00 92.75 110 VAL A C 1
ATOM 851 O O . VAL A 1 110 ? -1.863 3.856 10.497 1.00 92.75 110 VAL A O 1
ATOM 854 N N . ALA A 1 111 ? -0.770 5.314 9.172 1.00 93.88 111 ALA A N 1
ATOM 855 C CA . ALA A 1 111 ? -0.202 4.312 8.266 1.00 93.88 111 ALA A CA 1
ATOM 856 C C . ALA A 1 111 ? 0.609 3.226 9.004 1.00 93.88 111 ALA A C 1
ATOM 858 O O . ALA A 1 111 ? 0.492 2.041 8.703 1.00 93.88 111 ALA A O 1
ATOM 859 N N . ARG A 1 112 ? 1.385 3.604 10.030 1.00 93.56 112 ARG A N 1
ATOM 860 C CA . ARG A 1 112 ? 2.161 2.665 10.865 1.00 93.56 112 ARG A CA 1
ATOM 861 C C . ARG A 1 112 ? 1.327 1.884 11.889 1.00 93.56 112 ARG A C 1
ATOM 863 O O . ARG A 1 112 ? 1.890 1.073 12.623 1.00 93.56 112 ARG A O 1
ATOM 870 N N . ASN A 1 113 ? 0.013 2.090 11.980 1.00 94.62 113 ASN A N 1
ATOM 871 C CA . ASN A 1 113 ? -0.829 1.326 12.897 1.00 94.62 113 ASN A CA 1
ATOM 872 C C . ASN A 1 113 ? -1.058 -0.106 12.378 1.00 94.62 113 ASN A C 1
ATOM 874 O O . ASN A 1 113 ? -1.354 -0.305 11.202 1.00 94.62 113 ASN A O 1
ATOM 878 N N . GLU A 1 114 ? -0.950 -1.105 13.253 1.00 94.81 114 GLU A N 1
ATOM 879 C CA . GLU A 1 114 ? -1.141 -2.521 12.903 1.00 94.81 114 GLU A CA 1
ATOM 880 C C . GLU A 1 114 ? -2.546 -2.800 12.343 1.00 94.81 114 GLU A C 1
ATOM 882 O O . GLU A 1 114 ? -2.676 -3.481 11.333 1.00 94.81 114 GLU A O 1
ATOM 887 N N . GLN A 1 115 ? -3.596 -2.192 12.909 1.00 92.75 115 GLN A N 1
ATOM 888 C CA . GLN A 1 115 ? -4.974 -2.364 12.429 1.00 92.75 115 GLN A CA 1
ATOM 889 C C . GLN A 1 115 ? -5.180 -1.745 11.040 1.00 92.75 115 GLN A C 1
ATOM 891 O O . GLN A 1 115 ? -5.943 -2.280 10.237 1.00 92.75 115 GLN A O 1
ATOM 896 N N . PHE A 1 116 ? -4.481 -0.645 10.739 1.00 95.00 116 PHE A N 1
ATOM 897 C CA . PHE A 1 116 ? -4.504 -0.023 9.414 1.00 95.00 116 PHE A CA 1
ATOM 898 C C . PHE A 1 116 ? -3.760 -0.895 8.393 1.00 95.00 116 PHE A C 1
ATOM 900 O O . PHE A 1 116 ? -4.316 -1.205 7.344 1.00 95.00 116 PHE A O 1
ATOM 907 N N . GLN A 1 117 ? -2.567 -1.398 8.732 1.00 96.06 117 GLN A N 1
ATOM 908 C CA . GLN A 1 117 ? -1.835 -2.368 7.904 1.00 96.06 117 GLN A CA 1
ATOM 909 C C . GLN A 1 117 ? -2.667 -3.630 7.618 1.00 96.06 117 GLN A C 1
ATOM 911 O O . GLN A 1 117 ? -2.760 -4.052 6.467 1.00 96.06 117 GLN A O 1
ATOM 916 N N . THR A 1 118 ? -3.326 -4.202 8.633 1.00 96.75 118 THR A N 1
ATOM 917 C CA . THR A 1 118 ? -4.230 -5.352 8.469 1.00 96.75 118 THR A CA 1
ATOM 918 C C . THR A 1 118 ? -5.432 -5.019 7.583 1.00 96.75 118 THR A C 1
ATOM 920 O O . THR A 1 118 ? -5.804 -5.832 6.743 1.00 96.75 118 THR A O 1
ATOM 923 N N . PHE A 1 119 ? -6.026 -3.828 7.714 1.00 96.44 119 PHE A N 1
ATOM 924 C CA . PHE A 1 119 ? -7.116 -3.389 6.837 1.00 96.44 119 PHE A CA 1
ATOM 925 C C . PHE A 1 119 ? -6.678 -3.317 5.366 1.00 96.44 119 PHE A C 1
ATOM 927 O O . PHE A 1 119 ? -7.347 -3.891 4.508 1.00 96.44 119 PHE A O 1
ATOM 934 N N . VAL A 1 120 ? -5.532 -2.689 5.075 1.00 96.69 120 VAL A N 1
ATOM 935 C CA . VAL A 1 120 ? -4.995 -2.580 3.706 1.00 96.69 120 VAL A CA 1
ATOM 936 C C . VAL A 1 120 ? -4.642 -3.958 3.134 1.00 96.69 120 VAL A C 1
ATOM 938 O O . VAL A 1 120 ? -4.984 -4.251 1.988 1.00 96.69 120 VAL A O 1
ATOM 941 N N . ALA A 1 121 ? -4.034 -4.841 3.931 1.00 95.38 121 ALA A N 1
ATOM 942 C CA . ALA A 1 121 ? -3.737 -6.214 3.521 1.00 95.38 121 ALA A CA 1
ATOM 943 C C . ALA A 1 121 ? -5.014 -7.003 3.174 1.00 95.38 121 ALA A C 1
ATOM 945 O O . ALA A 1 121 ? -5.111 -7.562 2.081 1.00 95.38 121 ALA A O 1
ATOM 946 N N . ASN A 1 122 ? -6.022 -6.979 4.054 1.00 96.06 122 ASN A N 1
ATOM 947 C CA . ASN A 1 122 ? -7.299 -7.666 3.843 1.00 96.06 122 ASN A CA 1
ATOM 948 C C . ASN A 1 122 ? -8.048 -7.127 2.612 1.00 96.06 122 ASN A C 1
ATOM 950 O O . ASN A 1 122 ? -8.643 -7.904 1.864 1.00 96.06 122 ASN A O 1
ATOM 954 N N . LEU A 1 123 ? -8.012 -5.810 2.379 1.00 94.75 123 LEU A N 1
ATOM 955 C CA . LEU A 1 123 ? -8.605 -5.175 1.198 1.00 94.75 123 LEU A CA 1
ATOM 956 C C . LEU A 1 123 ? -7.905 -5.638 -0.090 1.00 94.75 123 LEU A C 1
ATOM 958 O O . LEU A 1 123 ? -8.571 -6.009 -1.054 1.00 94.75 123 LEU A O 1
ATOM 962 N N . THR A 1 124 ? -6.571 -5.697 -0.076 1.00 93.50 124 THR A N 1
ATOM 963 C CA . THR A 1 124 ? -5.758 -6.150 -1.218 1.00 93.50 124 THR A CA 1
ATOM 964 C C . THR A 1 124 ? -5.996 -7.629 -1.535 1.00 93.50 124 THR A C 1
ATOM 966 O O . THR A 1 124 ? -6.150 -7.991 -2.702 1.00 93.50 124 THR A O 1
ATOM 969 N N . GLU A 1 125 ? -6.093 -8.492 -0.516 1.00 92.38 125 GLU A N 1
ATOM 970 C CA . GLU A 1 125 ? -6.462 -9.900 -0.705 1.00 92.38 125 GLU A CA 1
ATOM 971 C C . GLU A 1 125 ? -7.897 -10.045 -1.233 1.00 92.38 125 GLU A C 1
ATOM 973 O O . GLU A 1 125 ? -8.125 -10.819 -2.162 1.00 92.38 125 GLU A O 1
ATOM 978 N N . THR A 1 126 ? -8.850 -9.270 -0.704 1.00 93.00 126 THR A N 1
ATOM 979 C CA . THR A 1 126 ? -10.251 -9.278 -1.162 1.00 93.00 126 THR A CA 1
ATOM 980 C C . THR A 1 126 ? -10.349 -8.939 -2.649 1.00 93.00 126 THR A C 1
ATOM 982 O O . THR A 1 126 ? -10.944 -9.704 -3.401 1.00 93.00 126 THR A O 1
ATOM 985 N N . VAL A 1 127 ? -9.699 -7.864 -3.105 1.00 90.00 127 VAL A N 1
ATOM 986 C CA . VAL A 1 127 ? -9.697 -7.485 -4.529 1.00 90.00 127 VAL A CA 1
ATOM 987 C C . VAL A 1 127 ? -8.990 -8.540 -5.392 1.00 90.00 127 VAL A C 1
ATOM 989 O O . VAL A 1 127 ? -9.499 -8.914 -6.445 1.00 90.00 127 VAL A O 1
ATOM 992 N N . MET A 1 128 ? -7.866 -9.103 -4.935 1.00 88.19 128 MET A N 1
ATOM 993 C CA . MET A 1 128 ? -7.177 -10.196 -5.642 1.00 88.19 128 MET A CA 1
ATOM 994 C C . MET A 1 128 ? -8.023 -11.479 -5.752 1.00 88.19 128 MET A C 1
ATOM 996 O O . MET A 1 128 ? -7.815 -12.273 -6.672 1.00 88.19 128 MET A O 1
ATOM 1000 N N . ASN A 1 129 ? -8.975 -11.712 -4.842 1.00 87.75 129 ASN A N 1
ATOM 1001 C CA . ASN A 1 129 ? -9.842 -12.889 -4.886 1.00 87.75 129 ASN A CA 1
ATOM 1002 C C . ASN A 1 129 ? -10.818 -12.870 -6.072 1.00 87.75 129 ASN A C 1
ATOM 1004 O O . ASN A 1 129 ? -11.030 -13.930 -6.664 1.00 87.75 129 ASN A O 1
ATOM 1008 N N . GLU A 1 130 ? -11.335 -11.700 -6.455 1.00 84.31 130 GLU A N 1
ATOM 1009 C CA . GLU A 1 130 ? -12.272 -11.539 -7.580 1.00 84.31 130 GLU A CA 1
ATOM 1010 C C . GLU A 1 130 ? -11.628 -11.887 -8.934 1.00 84.31 130 GLU A C 1
ATOM 1012 O O . GLU A 1 130 ? -12.255 -12.493 -9.800 1.00 84.31 130 GLU A O 1
ATOM 1017 N N . PHE A 1 131 ? -10.340 -11.579 -9.116 1.00 75.44 131 PHE A N 1
ATOM 1018 C CA . PHE A 1 131 ? -9.642 -11.762 -10.396 1.00 75.44 131 PHE A CA 1
ATOM 1019 C C . PHE A 1 131 ? -9.079 -13.179 -10.634 1.00 75.44 131 PHE A C 1
ATOM 1021 O O . PHE A 1 131 ? -8.329 -13.389 -11.588 1.00 75.44 131 PHE A O 1
ATOM 1028 N N . LYS A 1 132 ? -9.382 -14.176 -9.790 1.00 71.31 132 LYS A N 1
ATOM 1029 C CA . LYS A 1 132 ? -8.739 -15.509 -9.838 1.00 71.31 132 LYS A CA 1
ATOM 1030 C C . LYS A 1 132 ? -9.091 -16.337 -11.085 1.00 71.31 132 LYS A C 1
ATOM 1032 O O . LYS A 1 132 ? -10.061 -17.092 -11.100 1.00 71.31 132 LYS A O 1
ATOM 1037 N N . SER A 1 133 ? -8.221 -16.292 -12.094 1.00 57.28 133 SER A N 1
ATOM 1038 C CA . SER A 1 133 ? -8.269 -17.150 -13.286 1.00 57.28 133 SER A CA 1
ATOM 1039 C C . SER A 1 133 ? -7.470 -18.463 -13.117 1.00 57.28 133 SER A C 1
ATOM 1041 O O . SER A 1 133 ? -6.460 -18.501 -12.405 1.00 57.28 133 SER A O 1
ATOM 1043 N N . PRO A 1 134 ? -7.872 -19.573 -13.772 1.00 51.75 134 PRO A N 1
ATOM 1044 C CA . PRO A 1 134 ? -7.081 -20.805 -13.807 1.00 51.75 134 PRO A CA 1
ATOM 1045 C C . PRO A 1 134 ? -5.849 -20.643 -14.715 1.00 51.75 134 PRO A C 1
ATOM 1047 O O . PRO A 1 134 ? -5.944 -20.090 -15.807 1.00 51.75 134 PRO A O 1
ATOM 1050 N N . THR A 1 135 ? -4.680 -21.139 -14.289 1.00 52.47 135 THR A N 1
ATOM 1051 C CA . THR A 1 135 ? -3.391 -20.862 -14.968 1.00 52.47 135 THR A CA 1
ATOM 1052 C C . THR A 1 135 ? -2.431 -22.065 -14.945 1.00 52.47 135 THR A C 1
ATOM 1054 O O . THR A 1 135 ? -2.332 -22.719 -13.899 1.00 52.47 135 THR A O 1
ATOM 1057 N N . PRO A 1 136 ? -1.680 -22.335 -16.038 1.00 53.59 136 PRO A N 1
ATOM 1058 C CA . PRO A 1 136 ? -0.555 -23.283 -16.062 1.00 53.59 136 PRO A CA 1
ATOM 1059 C C . PRO A 1 136 ? 0.686 -22.761 -15.298 1.00 53.59 136 PRO A C 1
ATOM 1061 O O . PRO A 1 136 ? 0.667 -21.664 -14.744 1.00 53.59 136 PRO A O 1
ATOM 1064 N N . ALA A 1 137 ? 1.769 -23.550 -15.246 1.00 54.09 137 ALA A N 1
ATOM 1065 C CA . ALA A 1 137 ? 2.921 -23.321 -14.359 1.00 54.09 137 ALA A CA 1
ATOM 1066 C C . ALA A 1 137 ? 4.223 -22.872 -15.078 1.00 54.09 137 ALA A C 1
ATOM 1068 O O . ALA A 1 137 ? 4.843 -23.673 -15.776 1.00 54.09 137 ALA A O 1
ATOM 1069 N N . TRP A 1 138 ? 4.659 -21.616 -14.862 1.00 59.94 138 TRP A N 1
ATOM 1070 C CA . TRP A 1 138 ? 5.954 -21.002 -15.263 1.00 59.94 138 TRP A CA 1
ATOM 1071 C C . TRP A 1 138 ? 6.134 -19.630 -14.550 1.00 59.94 138 TRP A C 1
ATOM 1073 O O . TRP A 1 138 ? 5.147 -19.125 -14.028 1.00 59.94 138 TRP A O 1
ATOM 1083 N N . ARG A 1 139 ? 7.280 -18.920 -14.440 1.00 62.34 139 ARG A N 1
ATOM 1084 C CA . ARG A 1 139 ? 8.747 -19.173 -14.545 1.00 62.34 139 ARG A CA 1
ATOM 1085 C C . ARG A 1 139 ? 9.344 -18.655 -13.206 1.00 62.34 139 ARG A C 1
ATOM 1087 O O . ARG A 1 139 ? 9.346 -17.442 -13.017 1.00 62.34 139 ARG A O 1
ATOM 1094 N N . GLU A 1 140 ? 9.923 -19.466 -12.305 1.00 63.16 140 GLU A N 1
ATOM 1095 C CA . GLU A 1 140 ? 10.527 -18.928 -11.045 1.00 63.16 140 GLU A CA 1
ATOM 1096 C C . GLU A 1 140 ? 11.659 -17.909 -11.322 1.00 63.16 140 GLU A C 1
ATOM 1098 O O . GLU A 1 140 ? 11.804 -16.895 -10.637 1.00 63.16 140 GLU A O 1
ATOM 1103 N N . ARG A 1 141 ? 12.400 -18.112 -12.421 1.00 65.56 141 ARG A N 1
ATOM 1104 C CA . ARG A 1 141 ? 13.412 -17.172 -12.934 1.00 65.56 141 ARG A CA 1
ATOM 1105 C C . ARG A 1 141 ? 12.848 -15.770 -13.218 1.00 65.56 141 ARG A C 1
ATOM 1107 O O . ARG A 1 141 ? 13.565 -14.794 -13.006 1.00 65.56 141 ARG A O 1
ATOM 1114 N N . ALA A 1 142 ? 11.590 -15.667 -13.659 1.00 73.94 142 ALA A N 1
ATOM 1115 C CA . ALA A 1 142 ? 10.949 -14.386 -13.952 1.00 73.94 142 ALA A CA 1
ATOM 1116 C C . ALA A 1 142 ? 10.636 -13.600 -12.672 1.00 73.94 142 ALA A C 1
ATOM 1118 O O . ALA A 1 142 ? 10.863 -12.397 -12.645 1.00 73.94 142 ALA A O 1
ATOM 1119 N N . ALA A 1 143 ? 10.224 -14.265 -11.585 1.00 77.00 143 ALA A N 1
ATOM 1120 C CA . ALA A 1 143 ? 9.974 -13.602 -10.302 1.00 77.00 143 ALA A CA 1
ATOM 1121 C C . ALA A 1 143 ? 11.241 -12.932 -9.733 1.00 77.00 143 ALA A C 1
ATOM 1123 O O . ALA A 1 143 ? 11.182 -11.812 -9.222 1.00 77.00 143 ALA A O 1
ATOM 1124 N N . ARG A 1 144 ? 12.412 -13.575 -9.875 1.00 82.62 144 ARG A N 1
ATOM 1125 C CA . ARG A 1 144 ? 13.690 -12.982 -9.443 1.00 82.62 144 ARG A CA 1
ATOM 1126 C C . ARG A 1 144 ? 14.062 -11.743 -10.259 1.00 82.62 144 ARG A C 1
ATOM 1128 O O . ARG A 1 144 ? 14.440 -10.739 -9.664 1.00 82.62 144 ARG A O 1
ATOM 1135 N N . LEU A 1 145 ? 13.971 -11.809 -11.589 1.00 86.44 145 LEU A N 1
ATOM 1136 C CA . LEU A 1 145 ? 14.324 -10.678 -12.453 1.00 86.44 145 LEU A CA 1
ATOM 1137 C C . LEU A 1 145 ? 13.291 -9.544 -12.348 1.00 86.44 145 LEU A C 1
ATOM 1139 O O . LEU A 1 145 ? 13.678 -8.390 -12.216 1.00 86.44 145 LEU A O 1
ATOM 1143 N N . GLY A 1 146 ? 11.998 -9.871 -12.266 1.00 87.12 146 GLY A N 1
ATOM 1144 C CA . GLY A 1 146 ? 10.930 -8.917 -11.960 1.00 87.12 146 GLY A CA 1
ATOM 1145 C C . GLY A 1 146 ? 11.208 -8.139 -10.673 1.00 87.12 146 GLY A C 1
ATOM 1146 O O . GLY A 1 146 ? 11.186 -6.915 -10.693 1.00 87.12 146 GLY A O 1
ATOM 1147 N N . LYS A 1 147 ? 11.606 -8.813 -9.582 1.00 87.94 147 LYS A N 1
ATOM 1148 C CA . LYS A 1 147 ? 12.005 -8.125 -8.342 1.00 87.94 147 LYS A CA 1
ATOM 1149 C C . LYS A 1 147 ? 13.160 -7.135 -8.553 1.00 87.94 147 LYS A C 1
ATOM 1151 O O . LYS A 1 147 ? 13.098 -6.036 -8.010 1.00 87.94 147 LYS A O 1
ATOM 1156 N N . GLN A 1 148 ? 14.184 -7.494 -9.331 1.00 92.81 148 GLN A N 1
ATOM 1157 C CA . GLN A 1 148 ? 15.301 -6.586 -9.629 1.00 92.81 148 GLN A CA 1
ATOM 1158 C C . GLN A 1 148 ? 14.851 -5.362 -10.443 1.00 92.81 148 GLN A C 1
ATOM 1160 O O . GLN A 1 148 ? 15.285 -4.247 -10.159 1.00 92.81 148 GLN A O 1
ATOM 1165 N N . LEU A 1 149 ? 13.963 -5.561 -11.421 1.00 92.81 149 LEU A N 1
ATOM 1166 C CA . LEU A 1 149 ? 13.386 -4.483 -12.228 1.00 92.81 149 LEU A CA 1
ATOM 1167 C C . LEU A 1 149 ? 12.524 -3.554 -11.364 1.00 92.81 149 LEU A C 1
ATOM 1169 O O . LEU A 1 149 ? 12.720 -2.347 -11.414 1.00 92.81 149 LEU A O 1
ATOM 1173 N N . CYS A 1 150 ? 11.661 -4.092 -10.495 1.00 92.06 150 CYS A N 1
ATOM 1174 C CA . CYS A 1 150 ? 10.880 -3.288 -9.551 1.00 92.06 150 CYS A CA 1
ATOM 1175 C C . CYS A 1 150 ? 11.774 -2.475 -8.600 1.00 92.06 150 CYS A C 1
ATOM 1177 O O . CYS A 1 150 ? 11.484 -1.311 -8.343 1.00 92.06 150 CYS A O 1
ATOM 1179 N N . GLN A 1 151 ? 12.876 -3.050 -8.100 1.00 92.44 151 GLN A N 1
ATOM 1180 C CA . GLN A 1 151 ? 13.841 -2.319 -7.265 1.00 92.44 151 GLN A CA 1
ATOM 1181 C C . GLN A 1 151 ? 14.483 -1.147 -8.023 1.00 92.44 151 GLN A C 1
ATOM 1183 O O . GLN A 1 151 ? 14.574 -0.050 -7.477 1.00 92.44 151 GLN A O 1
ATOM 1188 N N . HIS A 1 152 ? 14.876 -1.362 -9.281 1.00 95.44 152 HIS A N 1
ATOM 1189 C CA . HIS A 1 152 ? 15.423 -0.312 -10.138 1.00 95.44 152 HIS A CA 1
ATOM 1190 C C . HIS A 1 152 ? 14.376 0.770 -10.472 1.00 95.44 152 HIS A C 1
ATOM 1192 O O . HIS A 1 152 ? 14.654 1.945 -10.273 1.00 95.44 152 HIS A O 1
ATOM 1198 N N . ILE A 1 153 ? 13.157 0.399 -10.881 1.00 95.06 153 ILE A N 1
ATOM 1199 C CA . ILE A 1 153 ? 12.061 1.337 -11.198 1.00 95.06 153 ILE A CA 1
ATOM 1200 C C . ILE A 1 153 ? 11.694 2.208 -9.986 1.00 95.06 153 ILE A C 1
ATOM 1202 O O . ILE A 1 153 ? 11.508 3.417 -10.121 1.00 95.06 153 ILE A O 1
ATOM 1206 N N . VAL A 1 154 ? 11.617 1.621 -8.787 1.00 93.19 154 VAL A N 1
ATOM 1207 C CA . VAL A 1 154 ? 11.333 2.371 -7.552 1.00 93.19 154 VAL A CA 1
ATOM 1208 C C . VAL A 1 154 ? 12.452 3.370 -7.239 1.00 93.19 154 VAL A C 1
ATOM 1210 O O . VAL A 1 154 ? 12.143 4.506 -6.882 1.00 93.19 154 VAL A O 1
ATOM 1213 N N . GLY A 1 155 ? 13.720 2.967 -7.394 1.00 92.19 155 GLY A N 1
ATOM 1214 C CA . GLY A 1 155 ? 14.887 3.799 -7.078 1.00 92.19 155 GLY A CA 1
ATOM 1215 C C . GLY A 1 155 ? 15.229 4.873 -8.118 1.00 92.19 155 GLY A C 1
ATOM 1216 O O . GLY A 1 155 ? 15.644 5.960 -7.732 1.00 92.19 155 GLY A O 1
ATOM 1217 N N . MET A 1 156 ? 15.037 4.590 -9.410 1.00 93.62 156 MET A N 1
ATOM 1218 C CA . MET A 1 156 ? 15.456 5.457 -10.526 1.00 93.62 156 MET A CA 1
ATOM 1219 C C . MET A 1 156 ? 14.315 6.269 -11.155 1.00 93.62 156 MET A C 1
ATOM 1221 O O . MET A 1 156 ? 14.579 7.095 -12.025 1.00 93.62 156 MET A O 1
ATOM 1225 N N . ASN A 1 157 ? 13.062 6.031 -10.740 1.00 92.94 157 ASN A N 1
ATOM 1226 C CA . ASN A 1 157 ? 11.859 6.764 -11.163 1.00 92.94 157 ASN A CA 1
ATOM 1227 C C . ASN A 1 157 ? 11.822 7.125 -12.674 1.00 92.94 157 ASN A C 1
ATOM 1229 O O . ASN A 1 157 ? 11.771 8.307 -13.015 1.00 92.94 157 ASN A O 1
ATOM 1233 N N . PRO A 1 158 ? 11.887 6.136 -13.586 1.00 94.56 158 PRO A N 1
ATOM 1234 C CA . PRO A 1 158 ? 11.783 6.373 -15.028 1.00 94.56 158 PRO A CA 1
ATOM 1235 C C . PRO A 1 158 ? 10.437 6.994 -15.427 1.00 94.56 158 PRO A C 1
ATOM 1237 O O . PRO A 1 158 ? 9.419 6.782 -14.761 1.00 94.56 158 PRO A O 1
ATOM 1240 N N . ARG A 1 159 ? 10.409 7.673 -16.582 1.00 92.81 159 ARG A N 1
ATOM 1241 C CA . ARG A 1 159 ? 9.160 8.103 -17.232 1.00 92.81 159 ARG A CA 1
ATOM 1242 C C . ARG A 1 159 ? 8.293 6.864 -17.532 1.00 92.81 159 ARG A C 1
ATOM 1244 O O . ARG A 1 159 ? 8.841 5.906 -18.078 1.00 92.81 159 ARG A O 1
ATOM 1251 N N . PRO A 1 160 ? 6.974 6.880 -17.247 1.00 90.62 160 PRO A N 1
ATOM 1252 C CA . PRO A 1 160 ? 6.060 5.796 -17.611 1.00 90.62 160 PRO A CA 1
ATOM 1253 C C . PRO A 1 160 ? 6.130 5.391 -19.093 1.00 90.62 160 PRO A C 1
ATOM 1255 O O . PRO A 1 160 ? 6.343 6.230 -19.973 1.00 90.62 160 PRO A O 1
ATOM 1258 N N . GLY A 1 161 ? 5.901 4.101 -19.356 1.00 89.50 161 GLY A N 1
ATOM 1259 C CA . GLY A 1 161 ? 5.948 3.502 -20.690 1.00 89.50 161 GLY A CA 1
ATOM 1260 C C . GLY A 1 161 ? 7.359 3.145 -21.185 1.00 89.50 161 GLY A C 1
ATOM 1261 O O . GLY A 1 161 ? 8.378 3.509 -20.601 1.00 89.50 161 GLY A O 1
ATOM 1262 N N . LEU A 1 162 ? 7.420 2.393 -22.289 1.00 92.19 162 LEU A N 1
ATOM 1263 C CA . LEU A 1 162 ? 8.655 1.782 -22.818 1.00 92.19 162 LEU A CA 1
ATOM 1264 C C . LEU A 1 162 ? 9.149 2.391 -24.143 1.00 92.19 162 LEU A C 1
ATOM 1266 O O . LEU A 1 162 ? 9.994 1.812 -24.824 1.00 92.19 162 LEU A O 1
ATOM 1270 N N . GLU A 1 163 ? 8.625 3.557 -24.521 1.00 90.44 163 GLU A N 1
ATOM 1271 C CA . GLU A 1 163 ? 9.067 4.299 -25.705 1.00 90.44 163 GLU A CA 1
ATOM 1272 C C . GLU A 1 163 ? 10.544 4.717 -25.565 1.00 90.44 163 GLU A C 1
ATOM 1274 O O . GLU A 1 163 ? 10.929 5.406 -24.614 1.00 90.44 163 GLU A O 1
ATOM 1279 N N . ILE A 1 164 ? 11.364 4.292 -26.533 1.00 90.75 164 ILE A N 1
ATOM 1280 C CA . ILE A 1 164 ? 12.799 4.584 -26.599 1.00 90.75 164 ILE A CA 1
ATOM 1281 C C . ILE A 1 164 ? 13.002 5.966 -27.222 1.00 90.75 164 ILE A C 1
ATOM 1283 O O . ILE A 1 164 ? 12.702 6.178 -28.396 1.00 90.75 164 ILE A O 1
ATOM 1287 N N . THR A 1 165 ? 13.532 6.893 -26.429 1.00 90.00 165 THR A N 1
ATOM 1288 C CA . THR A 1 165 ? 13.924 8.242 -26.854 1.00 90.00 165 THR A CA 1
ATOM 1289 C C . THR A 1 165 ? 15.367 8.268 -27.368 1.00 90.00 165 THR A C 1
ATOM 1291 O O . THR A 1 165 ? 16.087 7.268 -27.311 1.00 90.00 165 THR A O 1
ATOM 1294 N N . GLU A 1 166 ? 15.832 9.429 -27.837 1.00 91.19 166 GLU A N 1
ATOM 1295 C CA . GLU A 1 166 ? 17.276 9.672 -27.920 1.00 91.19 166 GLU A CA 1
ATOM 1296 C C . GLU A 1 166 ? 17.893 9.572 -26.504 1.00 91.19 166 GLU A C 1
ATOM 1298 O O . GLU A 1 166 ? 17.250 10.019 -25.546 1.00 91.19 166 GLU A O 1
ATOM 1303 N N . PRO A 1 167 ? 19.090 8.970 -26.329 1.00 91.88 167 PRO A N 1
ATOM 1304 C CA . PRO A 1 167 ? 19.711 8.840 -25.010 1.00 91.88 167 PRO A CA 1
ATOM 1305 C C . PRO A 1 167 ? 20.090 10.195 -24.410 1.00 91.88 167 PRO A C 1
ATOM 1307 O O . PRO A 1 167 ? 20.615 11.058 -25.119 1.00 91.88 167 PRO A O 1
ATOM 1310 N N . ASN A 1 168 ? 19.910 10.361 -23.098 1.00 92.62 168 ASN A N 1
ATOM 1311 C CA . ASN A 1 168 ? 20.343 11.585 -22.423 1.00 92.62 168 ASN A CA 1
ATOM 1312 C C . ASN A 1 168 ? 21.883 11.731 -22.483 1.00 92.62 168 ASN A C 1
ATOM 1314 O O . ASN A 1 168 ? 22.632 10.762 -22.334 1.00 92.62 168 ASN A O 1
ATOM 1318 N N . ALA A 1 169 ? 22.357 12.964 -22.692 1.00 92.38 169 ALA A N 1
ATOM 1319 C CA . ALA A 1 169 ? 23.771 13.325 -22.652 1.00 92.38 169 ALA A CA 1
ATOM 1320 C C . ALA A 1 169 ? 24.400 13.114 -21.261 1.00 92.38 169 ALA A C 1
ATOM 1322 O O . ALA A 1 169 ? 25.595 12.826 -21.182 1.00 92.38 169 ALA A O 1
ATOM 1323 N N . ASN A 1 170 ? 23.609 13.215 -20.184 1.00 91.44 170 ASN A N 1
ATOM 1324 C CA . ASN A 1 170 ? 23.984 12.734 -18.855 1.00 91.44 170 ASN A CA 1
ATOM 1325 C C . ASN A 1 170 ? 23.268 11.397 -18.553 1.00 91.44 170 ASN A C 1
ATOM 1327 O O . ASN A 1 170 ? 22.045 11.397 -18.406 1.00 91.44 170 ASN A O 1
ATOM 1331 N N . PRO A 1 171 ? 23.990 10.264 -18.410 1.00 87.38 171 PRO A N 1
ATOM 1332 C CA . PRO A 1 171 ? 23.394 8.975 -18.048 1.00 87.38 171 PRO A CA 1
ATOM 1333 C C . PRO A 1 171 ? 22.682 8.951 -16.687 1.00 87.38 171 PRO A C 1
ATOM 1335 O O . PRO A 1 171 ? 21.793 8.124 -16.498 1.00 87.38 171 PRO A O 1
ATOM 1338 N N . GLU A 1 172 ? 23.048 9.836 -15.752 1.00 87.06 172 GLU A N 1
ATOM 1339 C CA . GLU A 1 172 ? 22.392 9.959 -14.437 1.00 87.06 172 GLU A CA 1
ATOM 1340 C C . GLU A 1 172 ? 21.002 10.615 -14.538 1.00 87.06 172 GLU A C 1
ATOM 1342 O O . GLU A 1 172 ? 20.136 10.374 -13.701 1.00 87.06 172 GLU A O 1
ATOM 1347 N N . GLU A 1 173 ? 20.771 11.407 -15.588 1.00 90.88 173 GLU A N 1
ATOM 1348 C CA . GLU A 1 173 ? 19.497 12.073 -15.891 1.00 90.88 173 GLU A CA 1
ATOM 1349 C C . GLU A 1 173 ? 18.670 11.297 -16.937 1.00 90.88 173 GLU A C 1
ATOM 1351 O O . GLU A 1 173 ? 17.692 11.813 -17.482 1.00 90.88 173 GLU A O 1
ATOM 1356 N N . GLU A 1 174 ? 19.052 10.061 -17.271 1.00 94.62 174 GLU A N 1
ATOM 1357 C CA . GLU A 1 174 ? 18.285 9.219 -18.191 1.00 94.62 174 GLU A CA 1
ATOM 1358 C C . GLU A 1 174 ? 16.908 8.877 -17.590 1.00 94.62 174 GLU A C 1
ATOM 1360 O O . GLU A 1 174 ? 16.782 8.545 -16.409 1.00 94.62 174 GLU A O 1
ATOM 1365 N N . GLN A 1 175 ? 15.858 8.973 -18.405 1.00 92.88 175 GLN A N 1
ATOM 1366 C CA . GLN A 1 175 ? 14.458 8.794 -17.994 1.00 92.88 175 GLN A CA 1
ATOM 1367 C C . GLN A 1 175 ? 13.752 7.675 -18.764 1.00 92.88 175 GLN A C 1
ATOM 1369 O O . GLN A 1 175 ? 12.722 7.183 -18.302 1.00 92.88 175 GLN A O 1
ATOM 1374 N N . CYS A 1 176 ? 14.288 7.237 -19.907 1.00 94.50 176 CYS A N 1
ATOM 1375 C CA . CYS A 1 176 ? 13.796 6.047 -20.589 1.00 94.50 176 CYS A CA 1
ATOM 1376 C C . CYS A 1 176 ? 14.315 4.795 -19.862 1.00 94.50 176 CYS A C 1
ATOM 1378 O O . CYS A 1 176 ? 15.510 4.500 -19.917 1.00 94.50 176 CYS A O 1
ATOM 1380 N N . LEU A 1 177 ? 13.423 4.033 -19.213 1.00 96.00 177 LEU A N 1
ATOM 1381 C CA . LEU A 1 177 ? 13.766 2.843 -18.415 1.00 96.00 177 LEU A CA 1
ATOM 1382 C C . LEU A 1 177 ? 14.753 1.903 -19.127 1.00 96.00 177 LEU A C 1
ATOM 1384 O O . LEU A 1 177 ? 15.746 1.489 -18.541 1.00 96.00 177 LEU A O 1
ATOM 1388 N N . LEU A 1 178 ? 14.516 1.584 -20.404 1.00 95.56 178 LEU A N 1
ATOM 1389 C CA . LEU A 1 178 ? 15.361 0.652 -21.163 1.00 95.56 178 LEU A CA 1
ATOM 1390 C C . LEU A 1 178 ? 16.791 1.175 -21.390 1.00 95.56 178 LEU A C 1
ATOM 1392 O O . LEU A 1 178 ? 17.710 0.372 -21.581 1.00 95.56 178 LEU A O 1
ATOM 1396 N N . LEU A 1 179 ? 16.977 2.497 -21.351 1.00 95.69 179 LEU A N 1
ATOM 1397 C CA . LEU A 1 179 ? 18.256 3.177 -21.518 1.00 95.69 179 LEU A CA 1
ATOM 1398 C C . LEU A 1 179 ? 18.982 3.442 -20.190 1.00 95.69 179 LEU A C 1
ATOM 1400 O O . LEU A 1 179 ? 20.200 3.615 -20.229 1.00 95.69 179 LEU A O 1
ATOM 1404 N N . GLN A 1 180 ? 18.299 3.452 -19.041 1.00 95.88 180 GLN A N 1
ATOM 1405 C CA . GLN A 1 180 ? 18.923 3.737 -17.742 1.00 95.88 180 GLN A CA 1
ATOM 1406 C C . GLN A 1 180 ? 20.047 2.727 -17.397 1.00 95.88 180 GLN A C 1
ATOM 1408 O O . GLN A 1 180 ? 19.913 1.531 -17.699 1.00 95.88 180 GLN A O 1
ATOM 1413 N N . PRO A 1 181 ? 21.149 3.165 -16.748 1.00 95.75 181 PRO A N 1
ATOM 1414 C CA . PRO A 1 181 ? 22.120 2.266 -16.119 1.00 95.75 181 PRO A CA 1
ATOM 1415 C C . PRO A 1 181 ? 21.436 1.392 -15.062 1.00 95.75 181 PRO A C 1
ATOM 1417 O O . PRO A 1 181 ? 20.621 1.870 -14.270 1.00 95.75 181 PRO A O 1
ATOM 1420 N N . PHE A 1 182 ? 21.725 0.095 -15.046 1.00 95.06 182 PHE A N 1
ATOM 1421 C CA . PHE A 1 182 ? 20.999 -0.842 -14.198 1.00 95.06 182 PHE A CA 1
ATOM 1422 C C . PHE A 1 182 ? 21.462 -0.760 -12.734 1.00 95.06 182 PHE A C 1
ATOM 1424 O O . PHE A 1 182 ? 22.633 -0.929 -12.421 1.00 95.06 182 PHE A O 1
ATOM 1431 N N . PHE A 1 183 ? 20.515 -0.579 -11.808 1.00 91.06 183 PHE A N 1
ATOM 1432 C CA . PHE A 1 183 ? 20.788 -0.256 -10.392 1.00 91.06 183 PHE A CA 1
ATOM 1433 C C . PHE A 1 183 ? 21.596 -1.321 -9.614 1.00 91.06 183 PHE A C 1
ATOM 1435 O O . PHE A 1 183 ? 22.096 -1.047 -8.527 1.00 91.06 183 PHE A O 1
ATOM 1442 N N . LEU A 1 184 ? 21.715 -2.549 -10.132 1.00 90.31 184 LEU A N 1
ATOM 1443 C CA . LEU A 1 184 ? 22.516 -3.616 -9.511 1.00 90.31 184 LEU A CA 1
ATOM 1444 C C . LEU A 1 184 ? 23.825 -3.922 -10.265 1.00 90.31 184 LEU A C 1
ATOM 1446 O O . LEU A 1 184 ? 24.602 -4.746 -9.788 1.00 90.31 184 LEU A O 1
ATOM 1450 N N . ASP A 1 185 ? 24.047 -3.300 -11.427 1.00 92.00 185 ASP A N 1
ATOM 1451 C CA . ASP A 1 185 ? 25.276 -3.363 -12.226 1.00 92.00 185 ASP A CA 1
ATOM 1452 C C . ASP A 1 185 ? 25.285 -2.189 -13.225 1.00 92.00 185 ASP A C 1
ATOM 1454 O O . ASP A 1 185 ? 24.760 -2.291 -14.333 1.00 92.00 185 ASP A O 1
ATOM 1458 N N . GLU A 1 186 ? 25.869 -1.056 -12.830 1.00 90.25 186 GLU A N 1
ATOM 1459 C CA . GLU A 1 186 ? 25.879 0.190 -13.620 1.00 90.25 186 GLU A CA 1
ATOM 1460 C C . GLU A 1 186 ? 26.629 0.060 -14.962 1.00 90.25 186 GLU A C 1
ATOM 1462 O O . GLU A 1 186 ? 26.486 0.910 -15.841 1.00 90.25 186 GLU A O 1
ATOM 1467 N N . ASN A 1 187 ? 27.395 -1.021 -15.158 1.00 93.88 187 ASN A N 1
ATOM 1468 C CA . ASN A 1 187 ? 28.114 -1.302 -16.404 1.00 93.88 187 ASN A CA 1
ATOM 1469 C C . ASN A 1 187 ? 27.185 -1.719 -17.561 1.00 93.88 187 ASN A C 1
ATOM 1471 O O . ASN A 1 187 ? 27.651 -1.828 -18.697 1.00 93.88 187 ASN A O 1
ATOM 1475 N N . ILE A 1 188 ? 25.902 -1.990 -17.289 1.00 94.75 188 ILE A N 1
ATOM 1476 C CA . ILE A 1 188 ? 24.906 -2.417 -18.282 1.00 94.75 188 ILE A CA 1
ATOM 1477 C C . ILE A 1 188 ? 23.635 -1.570 -18.199 1.00 94.75 188 ILE A C 1
ATOM 1479 O O . ILE A 1 188 ? 23.269 -1.065 -17.139 1.00 94.75 188 ILE A O 1
ATOM 1483 N N . ARG A 1 189 ? 22.920 -1.438 -19.321 1.00 95.50 189 ARG A N 1
ATOM 1484 C CA . ARG A 1 189 ? 21.594 -0.794 -19.354 1.00 95.50 189 ARG A CA 1
ATOM 1485 C C . ARG A 1 189 ? 20.488 -1.813 -19.071 1.00 95.50 189 ARG A C 1
ATOM 1487 O O . ARG A 1 189 ? 20.651 -3.001 -19.359 1.00 95.50 189 ARG A O 1
ATOM 1494 N N . VAL A 1 190 ? 19.334 -1.366 -18.572 1.00 96.06 190 VAL A N 1
ATOM 1495 C CA . VAL A 1 190 ? 18.184 -2.251 -18.272 1.00 96.06 190 VAL A CA 1
ATOM 1496 C C . VAL A 1 190 ? 17.748 -3.074 -19.486 1.00 96.06 190 VAL A C 1
ATOM 1498 O O . VAL A 1 190 ? 17.525 -4.279 -19.355 1.00 96.06 190 VAL A O 1
ATOM 1501 N N . GLY A 1 191 ? 17.671 -2.457 -20.671 1.00 94.81 191 GLY A N 1
ATOM 1502 C CA . GLY A 1 191 ? 17.335 -3.157 -21.914 1.00 94.81 191 GLY A CA 1
ATOM 1503 C C . GLY A 1 191 ? 18.315 -4.290 -22.236 1.00 94.81 191 GLY A C 1
ATOM 1504 O O . GLY A 1 191 ? 17.902 -5.372 -22.648 1.00 94.81 191 GLY A O 1
ATOM 1505 N N . GLU A 1 192 ? 19.605 -4.097 -21.954 1.00 95.12 192 GLU A N 1
ATOM 1506 C CA . GLU A 1 192 ? 20.613 -5.142 -22.134 1.00 95.12 192 GLU A CA 1
ATOM 1507 C C . GLU A 1 192 ? 20.470 -6.260 -21.087 1.00 95.12 192 GLU A C 1
ATOM 1509 O O . GLU A 1 192 ? 20.561 -7.438 -21.428 1.00 95.12 192 GLU A O 1
ATOM 1514 N N . HIS A 1 193 ? 20.188 -5.925 -19.822 1.00 95.06 193 HIS A N 1
ATOM 1515 C CA . HIS A 1 193 ? 19.954 -6.917 -18.761 1.00 95.06 193 HIS A CA 1
ATOM 1516 C C . HIS A 1 193 ? 18.724 -7.800 -19.038 1.00 95.06 193 HIS A C 1
ATOM 1518 O O . HIS A 1 193 ? 18.755 -9.008 -18.781 1.00 95.06 193 HIS A O 1
ATOM 1524 N N . LEU A 1 194 ? 17.667 -7.218 -19.618 1.00 93.25 194 LEU A N 1
ATOM 1525 C CA . LEU A 1 194 ? 16.490 -7.932 -20.127 1.00 93.25 194 LEU A CA 1
ATOM 1526 C C . LEU A 1 194 ? 16.866 -8.895 -21.266 1.00 93.25 194 LEU A C 1
ATOM 1528 O O . LEU A 1 194 ? 16.592 -10.096 -21.169 1.00 93.25 194 LEU A O 1
ATOM 1532 N N . MET A 1 195 ? 17.564 -8.396 -22.295 1.00 92.62 195 MET A N 1
ATOM 1533 C CA . MET A 1 195 ? 18.026 -9.199 -23.438 1.00 92.62 195 MET A CA 1
ATOM 1534 C C . MET A 1 195 ? 18.935 -10.359 -23.006 1.00 92.62 195 MET A C 1
ATOM 1536 O O . MET A 1 195 ? 18.721 -11.493 -23.428 1.00 92.62 195 MET A O 1
ATOM 1540 N N . ARG A 1 196 ? 19.894 -10.116 -22.100 1.00 93.25 196 ARG A N 1
ATOM 1541 C CA . ARG A 1 196 ? 20.807 -11.129 -21.527 1.00 93.25 196 ARG A CA 1
ATOM 1542 C C . ARG A 1 196 ? 20.096 -12.240 -20.728 1.00 93.25 196 ARG A C 1
ATOM 1544 O O . ARG A 1 196 ? 20.749 -13.201 -20.320 1.00 93.25 196 ARG A O 1
ATOM 1551 N N . ASN A 1 197 ? 18.792 -12.120 -20.462 1.00 90.06 197 ASN A N 1
ATOM 1552 C CA . ASN A 1 197 ? 18.005 -13.070 -19.667 1.00 90.06 197 ASN A CA 1
ATOM 1553 C C . ASN A 1 197 ? 16.806 -13.690 -20.404 1.00 90.06 197 ASN A C 1
ATOM 1555 O O . ASN A 1 197 ? 15.983 -14.347 -19.755 1.00 90.06 197 ASN A O 1
ATOM 1559 N N . ASP A 1 198 ? 16.702 -13.506 -21.724 1.00 90.00 198 ASP A N 1
ATOM 1560 C CA . ASP A 1 198 ? 15.575 -13.977 -22.540 1.00 90.00 198 ASP A CA 1
ATOM 1561 C C . ASP A 1 198 ? 14.220 -13.491 -21.980 1.00 90.00 198 ASP A C 1
ATOM 1563 O O . ASP A 1 198 ? 13.284 -14.275 -21.749 1.00 90.00 198 ASP A O 1
ATOM 1567 N N . MET A 1 199 ? 14.131 -12.191 -21.675 1.00 87.88 199 MET A N 1
ATOM 1568 C CA . MET A 1 199 ? 12.891 -11.539 -21.249 1.00 87.88 199 MET A CA 1
ATOM 1569 C C . MET A 1 199 ? 12.603 -10.276 -22.057 1.00 87.88 199 MET A C 1
ATOM 1571 O O . MET A 1 199 ? 13.500 -9.505 -22.386 1.00 87.88 199 MET A O 1
ATOM 1575 N N . ILE A 1 200 ? 11.316 -10.062 -22.310 1.00 88.81 200 ILE A N 1
ATOM 1576 C CA . ILE A 1 200 ? 10.740 -8.820 -22.816 1.00 88.81 200 ILE A CA 1
ATOM 1577 C C . ILE A 1 200 ? 9.995 -8.187 -21.636 1.00 88.81 200 ILE A C 1
ATOM 1579 O O . ILE A 1 200 ? 9.390 -8.905 -20.836 1.00 88.81 200 ILE A O 1
ATOM 1583 N N . LEU A 1 201 ? 10.076 -6.865 -21.506 1.00 90.50 201 LEU A N 1
ATOM 1584 C CA . LEU A 1 201 ? 9.211 -6.086 -20.624 1.00 90.50 201 LEU A CA 1
ATOM 1585 C C . LEU A 1 201 ? 8.074 -5.539 -21.494 1.00 90.50 201 LEU A C 1
ATOM 1587 O O . LEU A 1 201 ? 8.355 -4.956 -22.538 1.00 90.50 201 LEU A O 1
ATOM 1591 N N . GLU A 1 202 ? 6.824 -5.792 -21.110 1.00 90.06 202 GLU A N 1
ATOM 1592 C CA . GLU A 1 202 ? 5.644 -5.389 -21.895 1.00 90.06 202 GLU A CA 1
ATOM 1593 C C . GLU A 1 202 ? 5.130 -4.009 -21.466 1.00 90.06 202 GLU A C 1
ATOM 1595 O O . GLU A 1 202 ? 4.837 -3.177 -22.319 1.00 90.06 202 GLU A O 1
ATOM 1600 N N . ASP A 1 203 ? 5.097 -3.749 -20.156 1.00 89.75 203 ASP A N 1
ATOM 1601 C CA . ASP A 1 203 ? 4.799 -2.447 -19.552 1.00 89.75 203 ASP A CA 1
ATOM 1602 C C . ASP A 1 203 ? 5.349 -2.394 -18.108 1.00 89.75 203 ASP A C 1
ATOM 1604 O O . ASP A 1 203 ? 5.809 -3.412 -17.574 1.00 89.75 203 ASP A O 1
ATOM 1608 N N . PHE A 1 204 ? 5.295 -1.231 -17.455 1.00 91.38 204 PHE A N 1
ATOM 1609 C CA . PHE A 1 204 ? 5.486 -1.105 -16.009 1.00 91.38 204 PHE A CA 1
ATOM 1610 C C . PHE A 1 204 ? 4.654 0.039 -15.413 1.00 91.38 204 PHE A C 1
ATOM 1612 O O . PHE A 1 204 ? 4.455 1.078 -16.033 1.00 91.38 204 PHE A O 1
ATOM 1619 N N . ILE A 1 205 ? 4.253 -0.118 -14.149 1.00 90.06 205 ILE A N 1
ATOM 1620 C CA . ILE A 1 205 ? 3.576 0.928 -13.374 1.00 90.06 205 ILE A CA 1
ATOM 1621 C C . ILE A 1 205 ? 4.389 1.187 -12.100 1.00 90.06 205 ILE A C 1
ATOM 1623 O O . ILE A 1 205 ? 4.756 0.251 -11.386 1.00 90.06 205 ILE A O 1
ATOM 1627 N N . ARG A 1 206 ? 4.662 2.463 -11.807 1.00 90.69 206 ARG A N 1
ATOM 1628 C CA . ARG A 1 206 ? 5.207 2.937 -10.526 1.00 90.69 206 ARG A CA 1
ATOM 1629 C C . ARG A 1 206 ? 4.125 3.770 -9.841 1.00 90.69 206 ARG A C 1
ATOM 1631 O O . ARG A 1 206 ? 3.602 4.690 -10.453 1.00 90.69 206 ARG A O 1
ATOM 1638 N N . ILE A 1 207 ? 3.814 3.448 -8.588 1.00 90.12 207 ILE A N 1
ATOM 1639 C CA . ILE A 1 207 ? 2.880 4.207 -7.743 1.00 90.12 207 ILE A CA 1
ATOM 1640 C C . ILE A 1 207 ? 3.632 4.618 -6.476 1.00 90.12 207 ILE A C 1
ATOM 1642 O O . ILE A 1 207 ? 4.447 3.852 -5.956 1.00 90.12 207 ILE A O 1
ATOM 1646 N N . GLU A 1 208 ? 3.382 5.831 -6.000 1.00 89.38 208 GLU A N 1
ATOM 1647 C CA . GLU A 1 208 ? 3.997 6.419 -4.814 1.00 89.38 208 GLU A CA 1
ATOM 1648 C C . GLU A 1 208 ? 2.923 7.172 -4.029 1.00 89.38 208 GLU A C 1
ATOM 1650 O O . GLU A 1 208 ? 2.163 7.946 -4.602 1.00 89.38 208 GLU A O 1
ATOM 1655 N N . CYS A 1 209 ? 2.854 6.916 -2.721 1.00 89.00 209 CYS A N 1
ATOM 1656 C CA . CYS A 1 209 ? 1.710 7.334 -1.920 1.00 89.00 209 CYS A CA 1
ATOM 1657 C C . CYS A 1 209 ? 1.597 8.861 -1.815 1.00 89.00 209 CYS A C 1
ATOM 1659 O O . CYS A 1 209 ? 2.542 9.532 -1.396 1.00 89.00 209 CYS A O 1
ATOM 1661 N N . GLY A 1 210 ? 0.421 9.389 -2.156 1.00 83.94 210 GLY A N 1
ATOM 1662 C CA . GLY A 1 210 ? 0.140 10.821 -2.201 1.00 83.94 210 GLY A CA 1
ATOM 1663 C C . GLY A 1 210 ? 0.542 11.523 -3.503 1.00 83.94 210 GLY A C 1
ATOM 1664 O O . GLY A 1 210 ? 0.603 12.753 -3.496 1.00 83.94 210 GLY A O 1
ATOM 1665 N N . GLN A 1 211 ? 0.816 10.793 -4.592 1.00 81.81 211 GLN A N 1
ATOM 1666 C CA . GLN A 1 211 ? 0.804 11.368 -5.946 1.00 81.81 211 GLN A CA 1
ATOM 1667 C C . GLN A 1 211 ? -0.639 11.570 -6.449 1.00 81.81 211 GLN A C 1
ATOM 1669 O O . GLN A 1 211 ? -1.554 10.865 -6.031 1.00 81.81 211 GLN A O 1
ATOM 1674 N N . ASP A 1 212 ? -0.844 12.536 -7.348 1.00 70.06 212 ASP A N 1
ATOM 1675 C CA . ASP A 1 212 ? -2.142 12.780 -7.989 1.00 70.06 212 ASP A CA 1
ATOM 1676 C C . ASP A 1 212 ? -2.416 11.742 -9.098 1.00 70.06 212 ASP A C 1
ATOM 1678 O O . ASP A 1 212 ? -1.550 11.508 -9.942 1.00 70.06 212 ASP A O 1
ATOM 1682 N N . ASP A 1 213 ? -3.639 11.195 -9.169 1.00 59.19 213 ASP A N 1
ATOM 1683 C CA . ASP A 1 213 ? -4.054 10.125 -10.111 1.00 59.19 213 ASP A CA 1
ATOM 1684 C C . ASP A 1 213 ? -3.712 10.387 -11.595 1.00 59.19 213 ASP A C 1
ATOM 1686 O O . ASP A 1 213 ? -3.619 9.460 -12.401 1.00 59.19 213 ASP A O 1
ATOM 1690 N N . SER A 1 214 ? -3.513 11.653 -11.978 1.00 52.50 214 SER A N 1
ATOM 1691 C CA . SER A 1 214 ? -3.225 12.087 -13.350 1.00 52.50 214 SER A CA 1
ATOM 1692 C C . SER A 1 214 ? -1.908 11.557 -13.936 1.00 52.50 214 SER A C 1
ATOM 1694 O O . SER A 1 214 ? -1.716 11.650 -15.150 1.00 52.50 214 SER A O 1
ATOM 1696 N N . THR A 1 215 ? -1.010 10.996 -13.117 1.00 50.75 215 THR A N 1
ATOM 1697 C CA . THR A 1 215 ? 0.258 10.393 -13.567 1.00 50.75 215 THR A CA 1
ATOM 1698 C C . THR A 1 215 ? 0.176 8.884 -13.821 1.00 50.75 215 THR A C 1
ATOM 1700 O O . THR A 1 215 ? 1.075 8.328 -14.457 1.00 50.75 215 THR A O 1
ATOM 1703 N N . VAL A 1 216 ? -0.879 8.202 -13.357 1.00 55.53 216 VAL A N 1
ATOM 1704 C CA . VAL A 1 216 ? -0.960 6.732 -13.359 1.00 55.53 216 VAL A CA 1
ATOM 1705 C C . VAL A 1 216 ? -1.629 6.227 -14.641 1.00 55.53 216 VAL A C 1
ATOM 1707 O O . VAL A 1 216 ? -2.826 5.947 -14.691 1.00 55.53 216 VAL A O 1
ATOM 1710 N N . THR A 1 217 ? -0.841 6.077 -15.708 1.00 48.88 217 THR A N 1
ATOM 1711 C CA . THR A 1 217 ? -1.306 5.535 -16.996 1.00 48.88 217 THR A CA 1
ATOM 1712 C C . THR A 1 217 ? -1.496 4.014 -16.951 1.00 48.88 217 THR A C 1
ATOM 1714 O O . THR A 1 217 ? -0.729 3.262 -17.548 1.00 48.88 217 THR A O 1
ATOM 1717 N N . CYS A 1 218 ? -2.529 3.540 -16.253 1.00 47.00 218 CYS A N 1
ATOM 1718 C CA . CYS A 1 218 ? -2.967 2.147 -16.338 1.00 47.00 218 CYS A CA 1
ATOM 1719 C C . CYS A 1 218 ? -3.480 1.834 -17.754 1.00 47.00 218 CYS A C 1
ATOM 1721 O O . CYS A 1 218 ? -4.492 2.387 -18.177 1.00 47.00 218 CYS A O 1
ATOM 1723 N N . GLY A 1 219 ? -2.853 0.887 -18.460 1.00 42.12 219 GLY A N 1
ATOM 1724 C CA . GLY A 1 219 ? -3.295 0.398 -19.778 1.00 42.12 219 GLY A CA 1
ATOM 1725 C C . GLY A 1 219 ? -4.595 -0.428 -19.781 1.00 42.12 219 GLY A C 1
ATOM 1726 O O . GLY A 1 219 ? -4.805 -1.232 -20.686 1.00 42.12 219 GLY A O 1
ATOM 1727 N N . ALA A 1 220 ? -5.446 -0.279 -18.763 1.00 38.91 220 ALA A N 1
ATOM 1728 C CA . ALA A 1 220 ? -6.736 -0.947 -18.652 1.00 38.91 220 ALA A CA 1
ATOM 1729 C C . ALA A 1 220 ? -7.855 0.026 -19.043 1.00 38.91 220 ALA A C 1
ATOM 1731 O O . ALA A 1 220 ? -8.013 1.071 -18.413 1.00 38.91 220 ALA A O 1
ATOM 1732 N N . GLU A 1 221 ? -8.646 -0.322 -20.060 1.00 34.19 221 GLU A N 1
ATOM 1733 C CA . GLU A 1 221 ? -9.842 0.445 -20.414 1.00 34.19 221 GLU A CA 1
ATOM 1734 C C . GLU A 1 221 ? -10.807 0.492 -19.222 1.00 34.19 221 GLU A C 1
ATOM 1736 O O . GLU A 1 221 ? -11.212 -0.547 -18.691 1.00 34.19 221 GLU A O 1
ATOM 1741 N N . SER A 1 222 ? -11.194 1.700 -18.805 1.00 33.53 222 SER A N 1
ATOM 1742 C CA . SER A 1 222 ? -12.187 1.896 -17.750 1.00 33.53 222 SER A CA 1
ATOM 1743 C C . SER A 1 222 ? -13.489 1.168 -18.107 1.00 33.53 222 SER A C 1
ATOM 1745 O O . SER A 1 222 ? -13.998 1.359 -19.219 1.00 33.53 222 SER A O 1
ATOM 1747 N N . PRO A 1 223 ? -14.096 0.390 -17.189 1.00 34.69 223 PRO A N 1
ATOM 1748 C CA . PRO A 1 223 ? -15.457 -0.093 -17.377 1.00 34.69 223 PRO A CA 1
ATOM 1749 C C . PRO A 1 223 ? -16.372 1.101 -17.668 1.00 34.69 223 PRO A C 1
ATOM 1751 O O . PRO A 1 223 ? -16.391 2.069 -16.912 1.00 34.69 223 PRO A O 1
ATOM 1754 N N . ASN A 1 224 ? -17.092 1.062 -18.790 1.00 33.41 224 ASN A N 1
ATOM 1755 C CA . ASN A 1 224 ? -17.915 2.187 -19.230 1.00 33.41 224 ASN A CA 1
ATOM 1756 C C . ASN A 1 224 ? -19.033 2.466 -18.209 1.00 33.41 224 ASN A C 1
ATOM 1758 O O . ASN A 1 224 ? -20.037 1.751 -18.195 1.00 33.41 224 ASN A O 1
ATOM 1762 N N . GLU A 1 225 ? -18.911 3.537 -17.418 1.00 40.16 225 GLU A N 1
ATOM 1763 C CA . GLU A 1 225 ? -19.964 4.034 -16.516 1.00 40.16 225 GLU A CA 1
ATOM 1764 C C . GLU A 1 225 ? -21.118 4.719 -17.277 1.00 40.16 225 GLU A C 1
ATOM 1766 O O . GLU A 1 225 ? -21.562 5.816 -16.954 1.00 40.16 225 GLU A O 1
ATOM 1771 N N . ASN A 1 226 ? -21.671 4.034 -18.279 1.00 33.44 226 ASN A N 1
ATOM 1772 C CA . ASN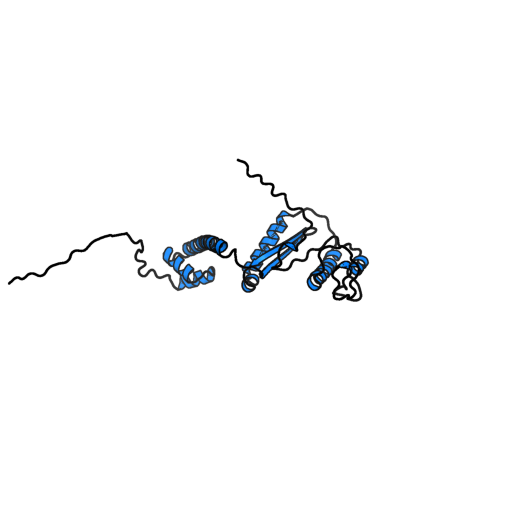 A 1 226 ? -22.968 4.366 -18.863 1.00 33.44 226 ASN A CA 1
ATOM 1773 C C . ASN A 1 226 ? -24.097 3.709 -18.051 1.00 33.44 226 ASN A C 1
ATOM 1775 O O . ASN A 1 226 ? -24.920 2.964 -18.584 1.00 33.44 226 ASN A O 1
ATOM 1779 N N . ILE A 1 227 ? -24.151 4.002 -16.746 1.00 40.09 227 ILE A N 1
ATOM 1780 C CA . ILE A 1 227 ? -25.364 3.779 -15.949 1.00 40.09 227 ILE A CA 1
ATOM 1781 C C . ILE A 1 227 ? -26.323 4.928 -16.273 1.00 40.09 227 ILE A C 1
ATOM 1783 O O . ILE A 1 227 ? -26.368 5.953 -15.596 1.00 40.09 227 ILE A O 1
ATOM 1787 N N . THR A 1 228 ? -27.071 4.766 -17.363 1.00 37.31 228 THR A N 1
ATOM 1788 C CA . THR A 1 228 ? -28.123 5.699 -17.772 1.00 37.31 228 THR A CA 1
ATOM 1789 C C . THR A 1 228 ? -29.210 5.761 -16.704 1.00 37.31 228 THR A C 1
ATOM 1791 O O . THR A 1 228 ? -29.933 4.788 -16.485 1.00 37.31 228 THR A O 1
ATOM 1794 N N . SER A 1 229 ? -29.347 6.913 -16.051 1.00 42.94 229 SER A N 1
ATOM 1795 C CA . SER A 1 229 ? -30.422 7.178 -15.098 1.00 42.94 229 SER A CA 1
ATOM 1796 C C . SER A 1 229 ? -31.737 7.468 -15.834 1.00 42.94 229 SER A C 1
ATOM 1798 O O . SER A 1 229 ? -32.061 8.630 -16.084 1.00 42.94 229 SER A O 1
ATOM 1800 N N . GLU A 1 230 ? -32.493 6.424 -16.172 1.00 41.03 230 GLU A N 1
ATOM 1801 C CA . GLU A 1 230 ? -33.844 6.542 -16.733 1.00 41.03 230 GLU A CA 1
ATOM 1802 C C . GLU A 1 230 ? -34.883 5.748 -15.922 1.00 41.03 230 GLU A C 1
ATOM 1804 O O . GLU A 1 230 ? -34.835 4.521 -15.881 1.00 41.03 230 GLU A O 1
ATOM 1809 N N . ASN A 1 231 ? -35.858 6.495 -15.382 1.00 37.72 231 ASN A N 1
ATOM 1810 C CA . ASN A 1 231 ? -37.185 6.083 -14.883 1.00 37.72 231 ASN A CA 1
ATOM 1811 C C . ASN A 1 231 ? -37.249 5.099 -13.696 1.00 37.72 231 ASN A C 1
ATOM 1813 O O . ASN A 1 231 ? -37.591 3.914 -13.907 1.00 37.72 231 ASN A O 1
#

InterPro domains:
  IPR001816 Translation elongation factor EFTs/EF1B [MF_00050] (1-132)
  IPR001816 Translation elongation factor EFTs/EF1B [PTHR11741] (27-129)
  IPR009060 UBA-like superfamily [SSF46934] (28-79)
  IPR018101 Translation elongation factor Ts, conserved site [PS01127] (102-112)
  IPR036402 Elongation factor Ts, dimerisation domain superfamily [G3DSA:3.30.479.20] (93-218)
  IPR036402 Elongation factor Ts, dimerisation domain superfamily [SSF54713] (81-210)

Sequence (231 aa):
MFAIVGGCRPCFIATPCHFIRLLSASADKALLSKLRRTTGFTFSACKEALIRHNNDFDKAIAWLNEEAVRRGWDKAGKVSNRALSQGLLGVLQHRSNAVVIEVNCETDFVARNEQFQTFVANLTETVMNEFKSPTPAWRERAARLGKQLCQHIVGMNPRPGLEITEPNANPEEEQCLLLQPFFLDENIRVGEHLMRNDMILEDFIRIECGQDDSTVTCGAESPNENITSEN

pLDDT: mean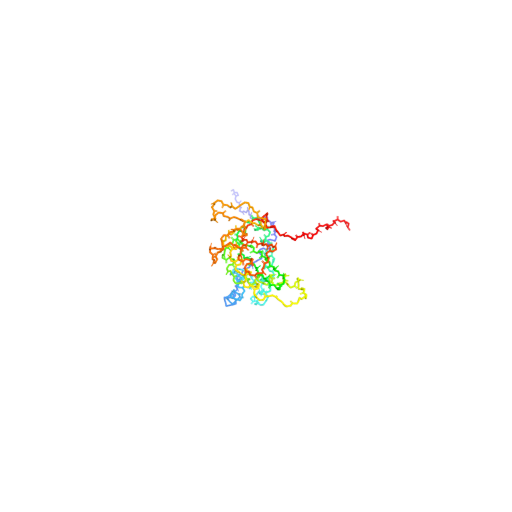 79.46, std 20.95, range [26.03, 96.75]

Radius of gyration: 31.22 Å; chains: 1; bounding box: 79×81×85 Å